Protein AF-A0A8M1KC45-F1 (afdb_monomer_lite)

InterPro domains:
  IPR004140 Exocyst complex component Exo70 [PTHR12542] (16-351)
  IPR046364 Exocyst complex subunit Exo70, C-terminal [PF03081] (225-351)

pLDDT: mean 75.31, std 23.83, range [27.59, 98.25]

Foldseek 3Di:
DVVVVVLLCLLVVLVVVLVVACPPPVVVLVVSLVSLVVSLVVCVVPPVPDPSNVSSVVSNVSSLVRLLVVLLVLLLVQADQDALVLLVVQLVVVPDPDDDPNSADDGGDPVSLVSLQVSLVVCVVPNPDNCSLVSNLVSNANQVNLVNNLVVLVVVVVVVPDDPDPPPPDDDDDDDDDDDDDDDDDDDDDDDDDDDDDDDDDDDPDPDDPPPPVVVLVSLVVSLVSSVSSLVSSLVSVLVSLPSNPDPVCSVVSSCSNSVVSLVVSLVSVLVNLVVLLVVLVVLVVCLVVLCVVCVPDDPVSNCPSVVVSVVSLVVLVVVVVVVVCCLVPVPCPPPQCDPVNDDTVCVVVCVVVVVVVVSVCSSVVSND

Radius of gyration: 34.87 Å; chains: 1; bounding box: 72×100×94 Å

Organism: Clu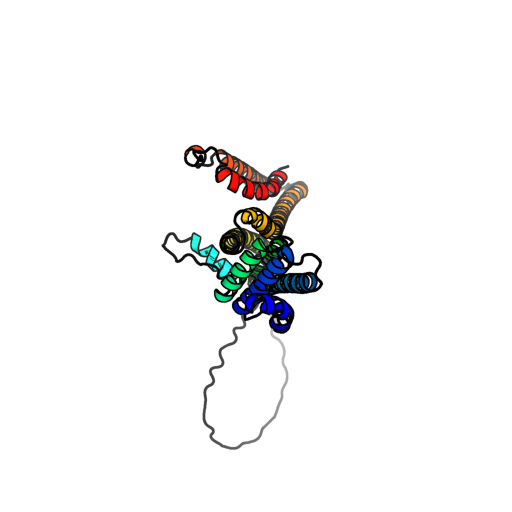pea harengus (NCBI:txid7950)

Secondary structure (DSSP, 8-state):
-HHHHHHHHHHHHTHHHHHH-STT-HHHHHHHHHHHHHHHHHHHHH-TT-HHHHHHHHHHHHHHHHHHHHHHHHHHHH--PPPHHHHHHHHHGGG--S---------S-HHHHHHHHHHHHHHHHH-SSSHHHHHHHHHS-THHHHHHHHHHHHHHHHGGG-------------------------------------------------TTTHHHHHHHHHHHHHHHHHHHHHHHHHHHHHHHHS-HHHHHHHHHHHHHHHHHHHHHHHHHHHHHHHHHHHHHHHHHHHHHHHTTTS-HHHHTHHHHHHHHHHHHHHHHHHHHHHHHHT-GGGTT---TT-PPPHHHHHHHHHHHHHHHHHHHHHHH-

Sequence (369 aa):
MDHVISYYHVAKDTDKIIREGPTGRLDEYLACIAKIQKAVEYFQDNNPDSPELNLVKARFEKGKESLETEFRGLLTRYSKPVPPILILDAIGVDDELEVQEEVTLEHLPEAVLQDIIIISGWLVEYGRTQDFMNVYFQIRQLDRSIKGLKEHFCKSSASSGILYSPAVQTKRKDTPTKKAPKRPVYIPGHDYDLRAKHLNDALNEKHGASTGKDDVLDIEIDSYIHCISAFIKLAQSEYVLLAEIIPEHHQKKTFDSLIQEALDNLMLEGDNIVSAARRAIVHLKQTKPDFDTTLQGTAASTKNKLPTLITSMETIGAKALEEFADSIKNDPDKEYNMPKDGTVHELTSNVSVLEQFNSHCLVLVNVIT

Structure (mmCIF, N/CA/C/O backbone):
data_AF-A0A8M1KC45-F1
#
_entry.id   AF-A0A8M1KC45-F1
#
loop_
_atom_site.group_PDB
_atom_site.id
_atom_site.type_symbol
_atom_site.label_atom_id
_atom_site.label_alt_id
_atom_site.label_comp_id
_atom_site.label_asym_id
_atom_site.label_entity_id
_atom_site.label_seq_id
_atom_site.pdbx_PDB_ins_code
_atom_site.Cartn_x
_atom_site.Cartn_y
_atom_site.Cartn_z
_atom_site.occupancy
_atom_site.B_iso_or_equiv
_atom_site.auth_seq_id
_atom_site.auth_comp_id
_atom_site.auth_asym_id
_atom_site.auth_atom_id
_atom_site.pdbx_PDB_model_num
ATOM 1 N N . MET A 1 1 ? -30.570 3.764 41.466 1.00 54.53 1 MET A N 1
ATOM 2 C CA . MET A 1 1 ? -29.511 3.065 42.226 1.00 54.53 1 MET A CA 1
ATOM 3 C C . MET A 1 1 ? -28.941 1.889 41.442 1.00 54.53 1 MET A C 1
ATOM 5 O O . MET A 1 1 ? -27.726 1.808 41.349 1.00 54.53 1 MET A O 1
ATOM 9 N N . ASP A 1 2 ? -29.765 1.051 40.807 1.00 64.69 2 ASP A N 1
ATOM 10 C CA . ASP A 1 2 ? -29.292 -0.150 40.084 1.00 64.69 2 ASP A CA 1
ATOM 11 C C . ASP A 1 2 ? -28.281 0.131 38.957 1.00 64.69 2 ASP A C 1
ATOM 13 O O . ASP A 1 2 ? -27.306 -0.600 38.802 1.00 64.69 2 ASP A O 1
ATOM 17 N N . HIS A 1 3 ? -28.440 1.249 38.241 1.00 75.31 3 HIS A N 1
ATOM 18 C CA . HIS A 1 3 ? -27.504 1.678 37.191 1.00 75.31 3 HIS A CA 1
ATOM 19 C C . HIS A 1 3 ? -26.110 2.066 37.727 1.00 75.31 3 HIS A C 1
ATOM 21 O O . HIS A 1 3 ? -25.117 2.016 37.007 1.00 75.31 3 HIS A O 1
ATOM 27 N N . VAL A 1 4 ? -26.010 2.468 38.996 1.00 80.19 4 VAL A N 1
ATOM 28 C CA . VAL A 1 4 ? -24.723 2.819 39.616 1.00 80.19 4 VAL A CA 1
ATOM 29 C C . VAL A 1 4 ? -23.977 1.552 40.026 1.00 80.19 4 VAL A C 1
ATOM 31 O O . VAL A 1 4 ? -22.786 1.421 39.759 1.00 80.19 4 VAL A O 1
ATOM 34 N N . ILE A 1 5 ? -24.695 0.578 40.594 1.00 83.75 5 ILE A N 1
ATOM 35 C CA . ILE A 1 5 ? -24.129 -0.714 41.005 1.00 83.75 5 ILE A CA 1
ATOM 36 C C . ILE A 1 5 ? -23.586 -1.477 39.789 1.00 83.75 5 ILE A C 1
ATOM 38 O O . ILE A 1 5 ? -22.535 -2.110 39.884 1.00 83.75 5 ILE A O 1
ATOM 42 N N . SER A 1 6 ? -24.231 -1.364 38.620 1.00 89.25 6 SER A N 1
ATOM 43 C CA . SER A 1 6 ? -23.754 -2.045 37.412 1.00 89.25 6 SER A CA 1
ATOM 44 C C . SER A 1 6 ? -22.340 -1.640 36.987 1.00 89.25 6 SER A C 1
ATOM 46 O O . SER A 1 6 ? -21.620 -2.494 36.474 1.00 89.25 6 SER A O 1
ATOM 48 N N . TYR A 1 7 ? -21.897 -0.398 37.240 1.00 90.31 7 TYR A N 1
ATOM 49 C CA . TYR A 1 7 ? -20.547 0.051 36.867 1.00 90.31 7 TYR A CA 1
ATOM 50 C C . TYR A 1 7 ? -19.436 -0.692 37.620 1.00 90.31 7 TYR A C 1
ATOM 52 O O . TYR A 1 7 ? -18.395 -0.991 37.039 1.00 90.31 7 TYR A O 1
ATOM 60 N N . TYR A 1 8 ? -19.686 -1.095 38.869 1.00 90.50 8 TYR A N 1
ATOM 61 C CA . TYR A 1 8 ? -18.738 -1.870 39.679 1.00 90.50 8 TYR A CA 1
ATOM 62 C C . TYR A 1 8 ? -18.559 -3.313 39.182 1.00 90.50 8 TYR A C 1
ATOM 64 O O . TYR A 1 8 ? -17.557 -3.959 39.487 1.00 90.50 8 TYR A O 1
ATOM 72 N N . HIS A 1 9 ? -19.505 -3.831 38.393 1.00 93.25 9 HIS A N 1
ATOM 73 C CA . HIS A 1 9 ? -19.425 -5.172 37.810 1.00 93.25 9 HIS A CA 1
ATOM 74 C C . HIS A 1 9 ? -18.861 -5.188 36.386 1.00 93.25 9 HIS A C 1
ATOM 76 O O . HIS A 1 9 ? -18.445 -6.249 35.921 1.00 93.25 9 HIS A O 1
ATOM 82 N N . VAL A 1 10 ? -18.747 -4.028 35.721 1.00 94.69 10 VAL A N 1
ATOM 83 C CA . VAL A 1 10 ? -18.300 -3.920 34.320 1.00 94.69 10 VAL A CA 1
ATOM 84 C C . VAL A 1 10 ? -16.986 -4.655 34.083 1.00 94.69 10 VAL A C 1
ATOM 86 O O . VAL A 1 10 ? -16.922 -5.470 33.174 1.00 94.69 10 VAL A O 1
ATOM 89 N N . ALA A 1 11 ? -15.967 -4.442 34.919 1.00 90.88 11 ALA A N 1
ATOM 90 C CA . ALA A 1 11 ? -14.659 -5.072 34.730 1.00 90.88 11 ALA A CA 1
ATOM 91 C C . ALA A 1 11 ? -14.695 -6.611 34.793 1.00 90.88 11 ALA A C 1
ATOM 93 O O . ALA A 1 11 ? -13.880 -7.272 34.151 1.00 90.88 11 ALA A O 1
ATOM 94 N N . LYS A 1 12 ? -15.621 -7.183 35.574 1.00 92.81 12 LYS A N 1
ATOM 95 C CA . LYS A 1 12 ? -15.809 -8.635 35.682 1.00 92.81 12 LYS A CA 1
ATOM 96 C C . LYS A 1 12 ? -16.620 -9.167 34.503 1.00 92.81 12 LYS A C 1
ATOM 98 O O . LYS A 1 12 ? -16.246 -10.182 33.925 1.00 92.81 12 LYS A O 1
ATOM 103 N N . ASP A 1 13 ? -17.696 -8.473 34.143 1.00 93.38 13 ASP A N 1
ATOM 104 C CA . ASP A 1 13 ? -18.602 -8.875 33.065 1.00 93.38 13 ASP A CA 1
ATOM 105 C C . ASP A 1 13 ? -17.913 -8.863 31.695 1.00 93.38 13 ASP A C 1
ATOM 107 O O . ASP A 1 13 ? -18.208 -9.694 30.841 1.00 93.38 13 ASP A O 1
ATOM 111 N N . THR A 1 14 ? -16.983 -7.930 31.484 1.00 95.38 14 THR A N 1
ATOM 112 C CA . THR A 1 14 ? -16.283 -7.754 30.205 1.00 95.38 14 THR A CA 1
ATOM 113 C C . THR A 1 14 ? -14.979 -8.544 30.104 1.00 95.38 14 THR A C 1
ATOM 115 O O . THR A 1 14 ? -14.409 -8.637 29.017 1.00 95.38 14 THR A O 1
ATOM 118 N N . ASP A 1 15 ? -14.507 -9.164 31.197 1.00 92.38 15 ASP A N 1
ATOM 119 C CA . ASP A 1 15 ? -13.208 -9.854 31.252 1.00 92.38 15 ASP A CA 1
ATOM 120 C C . ASP A 1 15 ? -13.053 -10.908 30.158 1.00 92.38 15 ASP A C 1
ATOM 122 O O . ASP A 1 15 ? -12.024 -10.953 29.479 1.00 92.38 15 ASP A O 1
ATOM 126 N N . LYS A 1 16 ? -14.098 -11.723 29.975 1.00 95.38 16 LYS A N 1
ATOM 127 C CA . LYS A 1 16 ? -14.099 -12.796 28.986 1.00 95.38 16 LYS A CA 1
ATOM 128 C C . LYS A 1 16 ? -13.924 -12.229 27.580 1.00 95.38 16 LYS A C 1
ATOM 130 O O . LYS A 1 16 ? -12.978 -12.616 26.911 1.00 95.38 16 LYS A O 1
ATOM 135 N N . ILE A 1 17 ? -14.782 -11.295 27.168 1.00 96.75 17 ILE A N 1
ATOM 136 C CA . ILE A 1 17 ? -14.770 -10.728 25.812 1.00 96.75 17 ILE A CA 1
ATOM 137 C C . ILE A 1 17 ? -13.426 -10.043 25.535 1.00 96.75 17 ILE A C 1
ATOM 139 O O . ILE A 1 17 ? -12.780 -10.357 24.540 1.00 96.75 17 ILE A O 1
ATOM 143 N N . ILE A 1 18 ? -12.934 -9.207 26.460 1.00 96.81 18 ILE A N 1
ATOM 144 C CA . ILE A 1 18 ? -11.654 -8.496 26.299 1.00 96.81 18 ILE A CA 1
ATOM 145 C C . ILE A 1 18 ? -10.467 -9.454 26.164 1.00 96.81 18 ILE A C 1
ATOM 147 O O . ILE A 1 18 ? -9.565 -9.200 25.371 1.00 96.81 18 ILE A O 1
ATOM 151 N N . ARG A 1 19 ? -10.438 -10.558 26.922 1.00 95.50 19 ARG A N 1
ATOM 152 C CA . ARG A 1 19 ? -9.351 -11.549 26.837 1.00 95.50 19 ARG A CA 1
ATOM 153 C C . ARG A 1 19 ? -9.346 -12.304 25.511 1.00 95.50 19 ARG A C 1
ATOM 155 O O . ARG A 1 19 ? -8.301 -12.763 25.068 1.00 95.50 19 ARG A O 1
ATOM 162 N N . GLU A 1 20 ? -10.525 -12.505 24.961 1.00 96.12 20 GLU A N 1
ATOM 163 C CA . GLU A 1 20 ? -10.802 -13.472 23.910 1.00 96.12 20 GLU A CA 1
ATOM 164 C C . GLU A 1 20 ? -10.793 -12.779 22.524 1.00 96.12 20 GLU A C 1
ATOM 166 O O . GLU A 1 20 ? -10.734 -13.459 21.505 1.00 96.12 20 GLU A O 1
ATOM 171 N N . GLY A 1 21 ? -10.761 -11.438 22.492 1.00 96.81 21 GLY A N 1
ATOM 172 C CA . GLY A 1 21 ? -10.430 -10.616 21.321 1.00 96.81 21 GLY A CA 1
ATOM 173 C C . GLY A 1 21 ? -11.595 -10.365 20.350 1.00 96.81 21 GLY A C 1
ATOM 174 O O . GLY A 1 21 ? -12.619 -11.050 20.431 1.00 96.81 21 GLY A O 1
ATOM 175 N N . PRO A 1 22 ? -11.455 -9.387 19.435 1.00 97.44 22 PRO A N 1
ATOM 176 C CA . PRO A 1 22 ? -12.510 -8.983 18.496 1.00 97.44 22 PRO A CA 1
ATOM 177 C C . PRO A 1 22 ? -12.717 -9.938 17.310 1.00 97.44 22 PRO A C 1
ATOM 179 O O . PRO A 1 22 ? -13.753 -9.856 16.654 1.00 97.44 22 PRO A O 1
ATOM 182 N N . THR A 1 23 ? -11.773 -10.843 17.026 1.00 96.12 23 THR A N 1
ATOM 183 C CA . THR A 1 23 ? -11.785 -11.687 15.820 1.00 96.12 23 THR A CA 1
ATOM 184 C C . THR A 1 23 ? -13.114 -12.431 15.634 1.00 96.12 23 THR A C 1
ATOM 186 O O . THR A 1 23 ? -13.497 -13.260 16.463 1.00 96.12 23 THR A O 1
ATOM 189 N N . GLY A 1 24 ? -13.809 -12.160 14.524 1.00 94.31 24 GLY A N 1
ATOM 190 C CA . GLY A 1 24 ? -15.085 -12.797 14.168 1.00 94.31 24 GLY A CA 1
ATOM 191 C C . GLY A 1 24 ? -16.305 -12.350 14.985 1.00 94.31 24 GLY A C 1
ATOM 192 O O . GLY A 1 24 ? -17.357 -12.976 14.878 1.00 94.31 24 GLY A O 1
ATOM 193 N N . ARG A 1 25 ? -16.177 -11.305 15.812 1.00 96.38 25 ARG A N 1
ATOM 194 C CA . ARG A 1 25 ? -17.253 -10.759 16.663 1.00 96.38 25 ARG A CA 1
ATOM 195 C C . ARG A 1 25 ? -17.040 -9.274 16.982 1.00 96.38 25 ARG A C 1
ATOM 197 O O . ARG A 1 25 ? -17.186 -8.847 18.131 1.00 96.38 25 ARG A O 1
ATOM 204 N N . LEU A 1 26 ? -16.654 -8.499 15.970 1.00 97.69 26 LEU A N 1
ATOM 205 C CA . LEU A 1 26 ? -16.278 -7.097 16.131 1.00 97.69 26 LEU A CA 1
ATOM 206 C C . LEU A 1 26 ? -17.383 -6.275 16.817 1.00 97.69 26 LEU A C 1
ATOM 208 O O . LEU A 1 26 ? -17.099 -5.589 17.795 1.00 97.69 26 LEU A O 1
ATOM 212 N N . ASP A 1 27 ? -18.641 -6.428 16.402 1.00 97.25 27 ASP A N 1
ATOM 213 C CA . ASP A 1 27 ? -19.782 -5.707 16.990 1.00 97.25 27 ASP A CA 1
ATOM 214 C C . ASP A 1 27 ? -19.954 -5.965 18.494 1.00 97.25 27 ASP A C 1
ATOM 216 O O . ASP A 1 27 ? -20.113 -5.035 19.289 1.00 97.25 27 ASP A O 1
ATOM 220 N N . GLU A 1 28 ? -19.888 -7.236 18.911 1.00 97.56 28 GLU A N 1
ATOM 221 C CA . GLU A 1 28 ? -19.975 -7.625 20.325 1.00 97.56 28 GLU A CA 1
ATOM 222 C C . GLU A 1 28 ? -18.805 -7.024 21.117 1.00 97.56 28 GLU A C 1
ATOM 224 O O . GLU A 1 28 ? -18.977 -6.529 22.237 1.00 97.56 28 GLU A O 1
ATOM 229 N N . TYR A 1 29 ? -17.612 -7.033 20.520 1.00 98.25 29 TYR A N 1
ATOM 230 C CA . TYR A 1 29 ? -16.403 -6.500 21.130 1.00 98.25 29 TYR A CA 1
ATOM 231 C C . TYR A 1 29 ? -16.461 -4.977 21.306 1.00 98.25 29 TYR A C 1
ATOM 233 O O . TYR A 1 29 ? -16.145 -4.470 22.384 1.00 98.25 29 TYR A O 1
ATOM 241 N N . LEU A 1 30 ? -16.928 -4.243 20.293 1.00 97.62 30 LEU A N 1
ATOM 242 C CA . LEU A 1 30 ? -17.096 -2.790 20.350 1.00 97.62 30 LEU A CA 1
ATOM 243 C C . LEU A 1 30 ? -18.176 -2.388 21.356 1.00 97.62 30 LEU A C 1
ATOM 245 O O . LEU A 1 30 ? -17.954 -1.484 22.162 1.00 97.62 30 LEU A O 1
ATOM 249 N N . ALA A 1 31 ? -19.305 -3.102 21.398 1.00 97.12 31 ALA A N 1
ATOM 250 C CA . ALA A 1 31 ? -20.334 -2.886 22.416 1.00 97.12 31 ALA A CA 1
ATOM 251 C C . ALA A 1 31 ? -19.789 -3.125 23.838 1.00 97.12 31 ALA A C 1
ATOM 253 O O . ALA A 1 31 ? -20.090 -2.375 24.774 1.00 97.12 31 ALA A O 1
ATOM 254 N N . CYS A 1 32 ? -18.946 -4.148 24.000 1.00 97.12 32 CYS A N 1
ATOM 255 C CA . CYS A 1 32 ? -18.253 -4.441 25.247 1.00 97.12 32 CYS A CA 1
ATOM 256 C C . CYS A 1 32 ? -17.296 -3.305 25.651 1.00 97.12 32 CYS A C 1
ATOM 258 O O . CYS A 1 32 ? -17.341 -2.851 26.796 1.00 97.12 32 CYS A O 1
ATOM 260 N N . ILE A 1 33 ? -16.474 -2.800 24.727 1.00 96.62 33 ILE A N 1
ATOM 261 C CA . ILE A 1 33 ? -15.570 -1.670 24.983 1.00 96.62 33 ILE A CA 1
ATOM 262 C C . ILE A 1 33 ? -16.343 -0.387 25.303 1.00 96.62 33 ILE A C 1
ATOM 264 O O . ILE A 1 33 ? -15.995 0.292 26.267 1.00 96.62 33 ILE A O 1
ATOM 268 N N . ALA A 1 34 ? -17.435 -0.093 24.596 1.00 96.19 34 ALA A N 1
ATOM 269 C CA . ALA A 1 34 ? -18.286 1.062 24.886 1.00 96.19 34 ALA A CA 1
ATOM 270 C C . ALA A 1 34 ? -18.891 0.994 26.304 1.00 96.19 34 ALA A C 1
ATOM 272 O O . ALA A 1 34 ? -19.001 2.009 26.994 1.00 96.19 34 ALA A O 1
ATOM 273 N N . LYS A 1 35 ? -19.240 -0.208 26.793 1.00 96.44 35 LYS A N 1
ATOM 274 C CA . LYS A 1 35 ? -19.674 -0.408 28.190 1.00 96.44 35 LYS A CA 1
ATOM 275 C C . LYS A 1 35 ? -18.547 -0.093 29.184 1.00 96.44 35 LYS A C 1
ATOM 277 O O . LYS A 1 35 ? -18.817 0.488 30.234 1.00 96.44 35 LYS A O 1
ATOM 282 N N . ILE A 1 36 ? -17.302 -0.454 28.861 1.00 96.69 36 ILE A N 1
ATOM 283 C CA . ILE A 1 36 ? -16.122 -0.114 29.674 1.00 96.69 36 ILE A CA 1
ATOM 284 C C . ILE A 1 36 ? -15.882 1.397 29.664 1.00 96.69 36 ILE A C 1
ATOM 286 O O . ILE A 1 36 ? -15.677 1.969 30.730 1.00 96.69 36 ILE A O 1
ATOM 290 N N . GLN A 1 37 ? -15.970 2.048 28.503 1.00 96.00 37 GLN A N 1
ATOM 291 C CA . GLN A 1 37 ? -15.793 3.494 28.362 1.00 96.00 37 GLN A CA 1
ATOM 292 C C . GLN A 1 37 ? -16.780 4.282 29.229 1.00 96.00 37 GLN A C 1
ATOM 294 O O . GLN A 1 37 ? -16.363 5.121 30.020 1.00 96.00 37 GLN A O 1
ATOM 299 N N . LYS A 1 38 ? -18.072 3.930 29.191 1.00 95.62 38 LYS A N 1
ATOM 300 C CA . LYS A 1 38 ? -19.085 4.548 30.066 1.00 95.62 38 LYS A CA 1
ATOM 301 C C . LYS A 1 38 ? -18.762 4.386 31.553 1.00 95.62 38 LYS A C 1
ATOM 303 O O . LYS A 1 38 ? -19.061 5.265 32.355 1.00 95.62 38 LYS A O 1
ATOM 308 N N . ALA A 1 39 ? -18.159 3.259 31.942 1.00 96.06 39 ALA A N 1
ATOM 309 C CA . ALA A 1 39 ? -17.709 3.052 33.317 1.00 96.06 39 ALA A CA 1
ATOM 310 C C . ALA A 1 39 ? -16.493 3.924 33.662 1.00 96.06 39 ALA A C 1
ATOM 312 O O . ALA A 1 39 ? -16.423 4.445 34.772 1.00 96.06 39 ALA A O 1
ATOM 313 N N . VAL A 1 40 ? -15.557 4.100 32.722 1.00 95.94 40 VAL A N 1
ATOM 314 C CA . VAL A 1 40 ? -14.412 5.012 32.868 1.00 95.94 40 VAL A CA 1
ATOM 315 C C . VAL A 1 40 ? -14.903 6.442 33.093 1.00 95.94 40 VAL A C 1
ATOM 317 O O . VAL A 1 40 ? -14.507 7.044 34.087 1.00 95.94 40 VAL A O 1
ATOM 320 N N . GLU A 1 41 ? -15.810 6.938 32.249 1.00 95.50 41 GLU A N 1
ATOM 321 C CA . GLU A 1 41 ? -16.422 8.272 32.369 1.00 95.50 41 GLU A CA 1
ATOM 322 C C . GLU A 1 41 ? -17.128 8.436 33.724 1.00 95.50 41 GLU A C 1
ATOM 324 O O . GLU A 1 41 ? -16.842 9.363 34.481 1.00 95.50 41 GLU A O 1
ATOM 329 N N . TYR A 1 42 ? -17.969 7.464 34.103 1.00 95.56 42 TYR A N 1
ATOM 330 C CA . TYR A 1 42 ? -18.658 7.478 35.393 1.00 95.56 42 TYR A CA 1
ATOM 331 C C . TYR A 1 42 ? -17.688 7.587 36.579 1.00 95.56 42 TYR A C 1
ATOM 333 O O . TYR A 1 42 ? -17.876 8.427 37.463 1.00 95.56 42 TYR A O 1
ATOM 341 N N . PHE A 1 43 ? -16.656 6.740 36.629 1.00 96.19 43 PHE A N 1
ATOM 342 C CA . PHE A 1 43 ? -15.711 6.757 37.743 1.00 96.19 43 PHE A CA 1
ATOM 343 C C . PHE A 1 43 ? -14.792 7.984 37.716 1.00 96.19 43 PHE A C 1
ATOM 345 O O . PHE A 1 43 ? -14.428 8.455 38.788 1.00 96.19 43 PHE A O 1
ATOM 352 N N . GLN A 1 44 ? -14.457 8.542 36.548 1.00 96.00 44 GLN A N 1
ATOM 353 C CA . GLN A 1 44 ? -13.710 9.803 36.455 1.00 96.00 44 GLN A CA 1
ATOM 354 C C . GLN A 1 44 ? -14.474 10.965 37.090 1.00 96.00 44 GLN A C 1
ATOM 356 O O . GLN A 1 44 ? -13.887 11.710 37.872 1.00 96.00 44 GLN A O 1
ATOM 361 N N . ASP A 1 45 ? -15.769 11.076 36.802 1.00 95.62 45 ASP A N 1
ATOM 362 C CA . ASP A 1 45 ? -16.588 12.198 37.269 1.00 95.62 45 ASP A CA 1
ATOM 363 C C . ASP A 1 45 ? -16.984 12.069 38.744 1.00 95.62 45 ASP A C 1
ATOM 365 O O . ASP A 1 45 ? -17.144 13.070 39.442 1.00 95.62 45 ASP A O 1
ATOM 369 N N . ASN A 1 46 ? -17.160 10.836 39.231 1.00 93.88 46 ASN A N 1
ATOM 370 C CA . ASN A 1 46 ? -17.718 10.588 40.562 1.00 93.88 46 ASN A CA 1
ATOM 371 C C . ASN A 1 46 ? -16.671 10.152 41.596 1.00 93.88 46 ASN A C 1
ATOM 373 O O . ASN A 1 46 ? -16.817 10.481 42.769 1.00 93.88 46 ASN A O 1
ATOM 377 N N . ASN A 1 47 ? -15.643 9.393 41.196 1.00 92.75 47 ASN A N 1
ATOM 378 C CA . ASN A 1 47 ? -14.661 8.779 42.103 1.00 92.75 47 ASN A CA 1
ATOM 379 C C . ASN A 1 47 ? -13.250 8.696 41.459 1.00 92.75 47 ASN A C 1
ATOM 381 O O . ASN A 1 47 ? -12.762 7.588 41.193 1.00 92.75 47 ASN A O 1
ATOM 385 N N . PRO A 1 48 ? -12.575 9.835 41.207 1.00 92.12 48 PRO A N 1
ATOM 386 C CA . PRO A 1 48 ? -11.367 9.901 40.373 1.00 92.12 48 PRO A CA 1
ATOM 387 C C . PRO A 1 48 ? -10.152 9.138 40.927 1.00 92.12 48 PRO A C 1
ATOM 389 O O . PRO A 1 48 ? -9.309 8.700 40.149 1.00 92.12 48 PRO A O 1
ATOM 392 N N . ASP A 1 49 ? -10.080 8.923 42.242 1.00 93.75 49 ASP A N 1
ATOM 393 C CA . ASP A 1 49 ? -8.961 8.225 42.900 1.00 93.75 49 ASP A CA 1
ATOM 394 C C . ASP A 1 49 ? -9.269 6.748 43.219 1.00 93.75 49 ASP A C 1
ATOM 396 O O . ASP A 1 49 ? -8.544 6.087 43.966 1.00 93.75 49 ASP A O 1
ATOM 400 N N . SER A 1 50 ? -10.367 6.212 42.679 1.00 93.44 50 SER A N 1
ATOM 401 C CA . SER A 1 50 ? -10.821 4.853 42.985 1.00 93.44 50 SER A CA 1
ATOM 402 C C . SER A 1 50 ? -9.979 3.759 42.301 1.00 93.44 50 SER A C 1
ATOM 404 O O . SER A 1 50 ? -9.553 3.911 41.149 1.00 93.44 50 SER A O 1
ATOM 406 N N . PRO A 1 51 ? -9.753 2.603 42.960 1.00 94.44 51 PRO A N 1
ATOM 407 C CA . PRO A 1 51 ? -9.115 1.454 42.319 1.00 94.44 51 PRO A CA 1
ATOM 408 C C . PRO A 1 51 ? -9.960 0.888 41.167 1.00 94.44 51 PRO A C 1
ATOM 410 O O . PRO A 1 51 ? -9.404 0.356 40.204 1.00 94.44 51 PRO A O 1
ATOM 413 N N . GLU A 1 52 ? -11.285 1.039 41.226 1.00 94.19 52 GLU A N 1
ATOM 414 C CA . GLU A 1 52 ? -12.205 0.650 40.160 1.00 94.19 52 GLU A CA 1
ATOM 415 C C . GLU A 1 52 ? -11.922 1.416 38.868 1.00 94.19 52 GLU A C 1
ATOM 417 O O . GLU A 1 52 ? -11.867 0.790 37.807 1.00 94.19 52 GLU A O 1
ATOM 422 N N . LEU A 1 53 ? -11.661 2.729 38.951 1.00 95.94 53 LEU A N 1
ATOM 423 C CA . LEU A 1 53 ? -11.300 3.533 37.785 1.00 95.94 53 LEU A CA 1
ATOM 424 C C . LEU A 1 53 ? -10.037 3.000 37.104 1.00 95.94 53 LEU A C 1
ATOM 426 O O . LEU A 1 53 ? -10.001 2.838 35.883 1.00 95.94 53 LEU A O 1
ATOM 430 N N . ASN A 1 54 ? -9.001 2.712 37.894 1.00 95.75 54 ASN A N 1
ATOM 431 C CA . ASN A 1 54 ? -7.740 2.180 37.380 1.00 95.75 54 ASN A CA 1
ATOM 432 C C . ASN A 1 54 ? -7.950 0.831 36.683 1.00 95.75 54 ASN A C 1
ATOM 434 O O . ASN A 1 54 ? -7.384 0.586 35.616 1.00 95.75 54 ASN A O 1
ATOM 438 N N . LEU A 1 55 ? -8.812 -0.019 37.248 1.00 95.44 55 LEU A N 1
ATOM 439 C CA . LEU A 1 55 ? -9.157 -1.305 36.659 1.00 95.44 55 LEU A CA 1
ATOM 440 C C . LEU A 1 55 ? -9.871 -1.141 35.310 1.00 95.44 55 LEU A C 1
ATOM 442 O O . LEU A 1 55 ? -9.438 -1.750 34.332 1.00 95.44 55 LEU A O 1
ATOM 446 N N . VAL A 1 56 ? -10.932 -0.329 35.223 1.00 96.31 56 VAL A N 1
ATOM 447 C CA . VAL A 1 56 ? -11.672 -0.155 33.958 1.00 96.31 56 VAL A CA 1
ATOM 448 C C . VAL A 1 56 ? -10.847 0.569 32.891 1.00 96.31 56 VAL A C 1
ATOM 450 O O . VAL A 1 56 ? -10.917 0.177 31.728 1.00 96.31 56 VAL A O 1
ATOM 453 N N . LYS A 1 57 ? -9.978 1.521 33.264 1.00 95.50 57 LYS A N 1
ATOM 454 C CA . LYS A 1 57 ? -9.008 2.137 32.339 1.00 95.50 57 LYS A CA 1
ATOM 455 C C . LYS A 1 57 ? -8.037 1.106 31.769 1.00 95.50 57 LYS A C 1
ATOM 457 O O . LYS A 1 57 ? -7.853 1.047 30.558 1.00 95.50 57 LYS A O 1
ATOM 462 N N . ALA A 1 58 ? -7.463 0.247 32.614 1.00 95.31 58 ALA A N 1
ATOM 463 C CA . ALA A 1 58 ? -6.572 -0.817 32.151 1.00 95.31 58 ALA A CA 1
ATOM 464 C C . ALA A 1 58 ? -7.289 -1.803 31.208 1.00 95.31 58 ALA A C 1
ATOM 466 O O . ALA A 1 58 ? -6.698 -2.279 30.240 1.00 95.31 58 ALA A O 1
ATOM 467 N N . ARG A 1 59 ? -8.576 -2.095 31.454 1.00 95.19 59 ARG A N 1
ATOM 468 C CA . ARG A 1 59 ? -9.387 -2.917 30.540 1.00 95.19 59 ARG A CA 1
ATOM 469 C C . ARG A 1 59 ? -9.654 -2.233 29.209 1.00 95.19 59 ARG A C 1
ATOM 471 O O . ARG A 1 59 ? -9.592 -2.906 28.186 1.00 95.19 59 ARG A O 1
ATOM 478 N N . PHE A 1 60 ? -9.936 -0.935 29.230 1.00 95.81 60 PHE A N 1
ATOM 479 C CA . PHE A 1 60 ? -10.155 -0.150 28.023 1.00 95.81 60 PHE A CA 1
ATOM 480 C C . PHE A 1 60 ? -8.904 -0.132 27.136 1.00 95.81 60 PHE A C 1
ATOM 482 O O . PHE A 1 60 ? -8.991 -0.440 25.951 1.00 95.81 60 PHE A O 1
ATOM 489 N N . GLU A 1 61 ? -7.727 0.106 27.723 1.00 95.06 61 GLU A N 1
ATOM 490 C CA . GLU A 1 61 ? -6.452 0.088 26.990 1.00 95.06 61 GLU A CA 1
ATOM 491 C C . GLU A 1 61 ? -6.140 -1.289 26.395 1.00 95.06 61 GLU A C 1
ATOM 493 O O . GLU A 1 61 ? -5.803 -1.388 25.220 1.00 95.06 61 GLU A O 1
ATOM 498 N N . LYS A 1 62 ? -6.361 -2.374 27.147 1.00 95.12 62 LYS A N 1
ATOM 499 C CA . LYS A 1 62 ? -6.233 -3.733 26.598 1.00 95.12 62 LYS A CA 1
ATOM 500 C C . LYS A 1 62 ? -7.211 -3.996 25.444 1.00 95.12 62 LYS A C 1
ATOM 502 O O . LYS A 1 62 ? -6.885 -4.715 24.498 1.00 95.12 62 LYS A O 1
ATOM 507 N N . GLY A 1 63 ? -8.419 -3.440 25.538 1.00 95.31 63 GLY A N 1
ATOM 508 C CA . GLY A 1 63 ? -9.425 -3.509 24.483 1.00 95.31 63 GLY A CA 1
ATOM 509 C C . GLY A 1 63 ? -8.930 -2.878 23.184 1.00 95.31 63 GLY A C 1
ATOM 510 O O . GLY A 1 63 ? -8.978 -3.484 22.116 1.00 95.31 63 GLY A O 1
ATOM 511 N N . LYS A 1 64 ? -8.361 -1.685 23.308 1.00 94.25 64 LYS A N 1
ATOM 512 C CA . LYS A 1 64 ? -7.750 -0.943 22.211 1.00 94.25 64 LYS A CA 1
ATOM 513 C C . LYS A 1 64 ? -6.544 -1.647 21.588 1.00 94.25 64 LYS A C 1
ATOM 515 O O . LYS A 1 64 ? -6.513 -1.794 20.372 1.00 94.25 64 LYS A O 1
ATOM 520 N N . GLU A 1 65 ? -5.606 -2.151 22.391 1.00 94.69 65 GLU A N 1
ATOM 521 C CA . GLU A 1 65 ? -4.461 -2.939 21.893 1.00 94.69 65 GLU A CA 1
ATOM 522 C C . GLU A 1 65 ? -4.923 -4.161 21.076 1.00 94.69 65 GLU A C 1
ATOM 524 O O . GLU A 1 65 ? -4.305 -4.544 20.078 1.00 94.69 65 GLU A O 1
ATOM 529 N N . SER A 1 66 ? -6.044 -4.770 21.474 1.00 96.38 66 SER A N 1
ATOM 530 C CA . SER A 1 66 ? -6.634 -5.896 20.745 1.00 96.38 66 SER A CA 1
ATOM 531 C C . SER A 1 66 ? -7.246 -5.468 19.407 1.00 96.38 66 SER A C 1
ATOM 533 O O . SER A 1 66 ? -7.140 -6.220 18.443 1.00 96.38 66 SER A O 1
ATOM 535 N N . LEU A 1 67 ? -7.841 -4.271 19.318 1.00 96.69 67 LEU A N 1
ATOM 536 C CA . LEU A 1 67 ? -8.331 -3.705 18.053 1.00 96.69 67 LEU A CA 1
ATOM 537 C C . LEU A 1 67 ? -7.181 -3.349 17.104 1.00 96.69 67 LEU A C 1
ATOM 539 O O . LEU A 1 67 ? -7.251 -3.675 15.924 1.00 96.69 67 LEU A O 1
ATOM 543 N N . GLU A 1 68 ? -6.090 -2.764 17.605 1.00 95.56 68 GLU A N 1
ATOM 544 C CA . GLU A 1 68 ? -4.880 -2.511 16.803 1.00 95.56 68 GLU A CA 1
ATOM 545 C C . GLU A 1 68 ? -4.274 -3.821 16.270 1.00 95.56 68 GLU A C 1
ATOM 547 O O . GLU A 1 68 ? -3.855 -3.914 15.110 1.00 95.56 68 GLU A O 1
ATOM 552 N N . THR A 1 69 ? -4.266 -4.862 17.108 1.00 96.00 69 THR A N 1
ATOM 553 C CA . THR A 1 69 ? -3.812 -6.205 16.726 1.00 96.00 69 THR A CA 1
ATOM 554 C C . THR A 1 69 ? -4.720 -6.824 15.664 1.00 96.00 69 THR A C 1
ATOM 556 O O . THR A 1 69 ? -4.216 -7.407 14.703 1.00 96.00 69 THR A O 1
ATOM 559 N N . GLU A 1 70 ? -6.039 -6.678 15.796 1.00 97.38 70 GLU A N 1
ATOM 560 C CA . GLU A 1 70 ? -7.008 -7.181 14.818 1.00 97.38 70 GLU A CA 1
ATOM 561 C C . GLU A 1 70 ? -6.906 -6.442 13.485 1.00 97.38 70 GLU A C 1
ATOM 563 O O . GLU A 1 70 ? -6.837 -7.096 12.451 1.00 97.38 70 GLU A O 1
ATOM 568 N N . PHE A 1 71 ? -6.790 -5.110 13.493 1.00 97.69 71 PHE A N 1
ATOM 569 C CA . PHE A 1 71 ? -6.567 -4.308 12.286 1.00 97.69 71 PHE A CA 1
ATOM 570 C C . PHE A 1 71 ? -5.356 -4.823 11.499 1.00 97.69 71 PHE A C 1
ATOM 572 O O . PHE A 1 71 ? -5.446 -5.138 10.309 1.00 97.69 71 PHE A O 1
ATOM 579 N N . ARG A 1 72 ? -4.220 -5.000 12.191 1.00 97.44 72 ARG A N 1
ATOM 580 C CA . ARG A 1 72 ? -3.012 -5.594 11.605 1.00 97.44 72 ARG A CA 1
ATOM 581 C C . ARG A 1 72 ? -3.274 -7.014 11.099 1.00 97.44 72 ARG A C 1
ATOM 583 O O . ARG A 1 72 ? -2.796 -7.372 10.022 1.00 97.44 72 ARG A O 1
ATOM 590 N N . GLY A 1 73 ? -3.979 -7.828 11.881 1.00 97.56 73 GLY A N 1
ATOM 591 C CA . GLY A 1 73 ? -4.288 -9.222 11.571 1.00 97.56 73 GLY A CA 1
ATOM 592 C C . GLY A 1 73 ? -5.133 -9.377 10.308 1.00 97.56 73 GLY A C 1
ATOM 593 O O . GLY A 1 73 ? -4.772 -10.167 9.434 1.00 97.56 73 GLY A O 1
ATOM 594 N N . LEU A 1 74 ? -6.204 -8.591 10.176 1.00 97.75 74 LEU A N 1
ATOM 595 C CA . LEU A 1 74 ? -7.079 -8.562 9.004 1.00 97.75 74 LEU A CA 1
ATOM 596 C C . LEU A 1 74 ? -6.299 -8.136 7.759 1.00 97.75 74 LEU A C 1
ATOM 598 O O . LEU A 1 74 ? -6.272 -8.875 6.773 1.00 97.75 74 LEU A O 1
ATOM 602 N N . LEU A 1 75 ? -5.566 -7.021 7.829 1.00 97.25 75 LEU A N 1
ATOM 603 C CA . LEU A 1 75 ? -4.746 -6.564 6.707 1.00 97.25 75 LEU A CA 1
ATOM 604 C C . LEU A 1 75 ? -3.698 -7.600 6.300 1.00 97.25 75 LEU A C 1
ATOM 606 O O . LEU A 1 75 ? -3.595 -7.923 5.122 1.00 97.25 75 LEU A O 1
ATOM 610 N N . THR A 1 76 ? -2.952 -8.161 7.254 1.00 96.38 76 THR A N 1
ATOM 611 C CA . THR A 1 76 ? -1.886 -9.139 6.965 1.00 96.38 76 THR A CA 1
ATOM 612 C C . THR A 1 76 ? -2.445 -10.420 6.347 1.00 96.38 76 THR A C 1
ATOM 614 O O . THR A 1 76 ? -1.805 -11.035 5.496 1.00 96.38 76 THR A O 1
ATOM 617 N N . ARG A 1 77 ? -3.633 -10.851 6.782 1.00 96.06 77 ARG A N 1
ATOM 618 C CA . ARG A 1 77 ? -4.248 -12.104 6.337 1.00 96.06 77 ARG A CA 1
ATOM 619 C C . ARG A 1 77 ? -4.866 -11.997 4.945 1.00 96.06 77 ARG A C 1
ATOM 621 O O . ARG A 1 77 ? -4.826 -12.979 4.200 1.00 96.06 77 ARG A O 1
ATOM 628 N N . TYR A 1 78 ? -5.462 -10.851 4.625 1.00 95.69 78 TYR A N 1
ATOM 629 C CA . TYR A 1 78 ? -6.249 -10.680 3.403 1.00 95.69 78 TYR A CA 1
ATOM 630 C C . TYR A 1 78 ? -5.548 -9.853 2.324 1.00 95.69 78 TYR A C 1
ATOM 632 O O . TYR A 1 78 ? -5.882 -10.020 1.155 1.00 95.69 78 TYR A O 1
ATOM 640 N N . SER A 1 79 ? -4.526 -9.063 2.662 1.00 94.19 79 SER A N 1
ATOM 641 C CA . SER A 1 79 ? -3.720 -8.360 1.659 1.00 94.19 79 SER A CA 1
ATOM 642 C C . SER A 1 79 ? -2.754 -9.326 0.989 1.00 94.19 79 SER A C 1
ATOM 644 O O . SER A 1 79 ? -1.783 -9.789 1.591 1.00 94.19 79 SER A O 1
ATOM 646 N N . LYS A 1 80 ? -3.025 -9.637 -0.276 1.00 91.81 80 LYS A N 1
ATOM 647 C CA . LYS A 1 80 ? -2.152 -10.447 -1.125 1.00 91.81 80 LYS A CA 1
ATOM 648 C C . LYS A 1 80 ? -1.623 -9.588 -2.271 1.00 91.81 80 LYS A C 1
ATOM 650 O O . LYS A 1 80 ? -2.362 -8.729 -2.745 1.00 91.81 80 LYS A O 1
ATOM 655 N N . PRO A 1 81 ? -0.384 -9.827 -2.737 1.00 93.50 81 PRO A N 1
ATOM 656 C CA . PRO A 1 81 ? 0.092 -9.213 -3.969 1.00 93.50 81 PRO A CA 1
ATOM 657 C C . PRO A 1 81 ? -0.869 -9.521 -5.118 1.00 93.50 81 PRO A C 1
ATOM 659 O O . PRO A 1 81 ? -1.354 -10.652 -5.232 1.00 93.50 81 PRO A O 1
ATOM 662 N N . VAL A 1 82 ? -1.124 -8.523 -5.958 1.00 94.88 82 VAL A N 1
ATOM 663 C CA . VAL A 1 82 ? -2.003 -8.671 -7.117 1.00 94.88 82 VAL A CA 1
ATOM 664 C C . VAL A 1 82 ? -1.309 -9.595 -8.129 1.00 94.88 82 VAL A C 1
ATOM 666 O O . VAL A 1 82 ? -0.141 -9.375 -8.457 1.00 94.88 82 VAL A O 1
ATOM 669 N N . PRO A 1 83 ? -1.974 -10.662 -8.605 1.00 94.38 83 PRO A N 1
ATOM 670 C CA . PRO A 1 83 ? -1.410 -11.564 -9.601 1.00 94.38 83 PRO A CA 1
ATOM 671 C C . PRO A 1 83 ? -1.039 -10.843 -10.910 1.00 94.38 83 PRO A C 1
ATOM 673 O O . PRO A 1 83 ? -1.836 -10.036 -11.385 1.00 94.38 83 PRO A O 1
ATOM 676 N N . PRO A 1 84 ? 0.088 -11.197 -11.561 1.00 93.81 84 PRO A N 1
ATOM 677 C CA . PRO A 1 84 ? 0.535 -10.570 -12.810 1.00 93.81 84 PRO A CA 1
ATOM 678 C C . PRO A 1 84 ? -0.526 -10.509 -13.911 1.00 93.81 84 PRO A C 1
ATOM 680 O O . PRO A 1 84 ? -0.645 -9.495 -14.580 1.00 93.81 84 PRO A O 1
ATOM 683 N N . ILE A 1 85 ? -1.322 -11.571 -14.068 1.00 92.38 85 ILE A N 1
ATOM 684 C CA . ILE A 1 85 ? -2.365 -11.650 -15.102 1.00 92.38 85 ILE A CA 1
ATOM 685 C C . ILE A 1 85 ? -3.444 -10.585 -14.869 1.00 92.38 85 ILE A C 1
ATOM 687 O O . ILE A 1 85 ? -3.772 -9.862 -15.796 1.00 92.38 85 ILE A O 1
ATOM 691 N N . LEU A 1 86 ? -3.911 -10.410 -13.627 1.00 92.69 86 LEU A N 1
ATOM 692 C CA . LEU A 1 86 ? -4.921 -9.392 -13.308 1.00 92.69 86 LEU A CA 1
ATOM 693 C C . LEU A 1 86 ? -4.389 -7.968 -13.500 1.00 92.69 86 LEU A C 1
ATOM 695 O O . LEU A 1 86 ? -5.143 -7.070 -13.857 1.00 92.69 86 LEU A O 1
ATOM 699 N N . ILE A 1 87 ? -3.088 -7.759 -13.273 1.00 92.31 87 ILE A N 1
ATOM 700 C CA . ILE A 1 87 ? -2.441 -6.473 -13.553 1.00 92.31 87 ILE A CA 1
ATOM 701 C C . ILE A 1 87 ? -2.420 -6.212 -15.062 1.00 92.31 87 ILE A C 1
ATOM 703 O O . ILE A 1 87 ? -2.753 -5.114 -15.489 1.00 92.31 87 ILE A O 1
ATOM 707 N N . LEU A 1 88 ? -2.038 -7.209 -15.865 1.00 90.94 88 LEU A N 1
ATOM 708 C CA . LEU A 1 88 ? -2.002 -7.087 -17.324 1.00 90.94 88 LEU A CA 1
ATOM 709 C C . LEU A 1 88 ? -3.396 -6.850 -17.908 1.00 90.94 88 LEU A C 1
ATOM 711 O O . LEU A 1 88 ? -3.537 -5.976 -18.758 1.00 90.94 88 LEU A O 1
ATOM 715 N N . ASP A 1 89 ? -4.413 -7.553 -17.405 1.00 89.75 89 ASP A N 1
ATOM 716 C CA . ASP A 1 89 ? -5.808 -7.331 -17.789 1.00 89.75 89 ASP A CA 1
ATOM 717 C C . ASP A 1 89 ? -6.235 -5.886 -17.472 1.00 89.75 89 ASP A C 1
ATOM 719 O O . ASP A 1 89 ? -6.825 -5.224 -18.315 1.00 89.75 89 ASP A O 1
ATOM 723 N N . ALA A 1 90 ? -5.863 -5.345 -16.304 1.00 85.88 90 ALA A N 1
ATOM 724 C CA . ALA A 1 90 ? -6.175 -3.963 -15.923 1.00 85.88 90 ALA A CA 1
ATOM 725 C C . ALA A 1 90 ? -5.406 -2.890 -16.728 1.00 85.88 90 ALA A C 1
ATOM 727 O O . ALA A 1 90 ? -5.859 -1.748 -16.819 1.00 85.88 90 ALA A O 1
ATOM 728 N N . ILE A 1 91 ? -4.240 -3.227 -17.291 1.00 83.94 91 ILE A N 1
ATOM 729 C CA . ILE A 1 91 ? -3.465 -2.330 -18.167 1.00 83.94 91 ILE A CA 1
ATOM 730 C C . ILE A 1 91 ? -4.008 -2.371 -19.602 1.00 83.94 91 ILE A C 1
ATOM 732 O O . ILE A 1 91 ? -4.113 -1.325 -20.234 1.00 83.94 91 ILE A O 1
ATOM 736 N N . GLY A 1 92 ? -4.366 -3.555 -20.111 1.00 69.81 92 GLY A N 1
ATOM 737 C CA . GLY A 1 92 ? -4.786 -3.761 -21.504 1.00 69.81 92 GLY A CA 1
ATOM 738 C C . GLY A 1 92 ? -6.129 -3.129 -21.886 1.00 69.81 92 GLY A C 1
ATOM 739 O O . GLY A 1 92 ? -6.443 -3.053 -23.068 1.00 69.81 92 GLY A O 1
ATOM 740 N N . VAL A 1 93 ? -6.907 -2.656 -20.909 1.00 56.22 93 VAL A N 1
ATOM 741 C CA . VAL A 1 93 ? -8.212 -2.006 -21.127 1.00 56.22 93 VAL A CA 1
ATOM 742 C C . VAL A 1 93 ? -8.082 -0.586 -21.713 1.00 56.22 93 VAL A C 1
ATOM 744 O O . VAL A 1 93 ? -9.034 -0.103 -22.315 1.00 56.22 93 VAL A O 1
ATOM 747 N N . ASP A 1 94 ? -6.921 0.080 -21.613 1.00 50.75 94 ASP A N 1
ATOM 748 C CA . ASP A 1 94 ? -6.750 1.463 -22.114 1.00 50.75 94 ASP A CA 1
ATOM 749 C C . ASP A 1 94 ? -6.536 1.577 -23.646 1.00 50.75 94 ASP A C 1
ATOM 751 O O . ASP A 1 94 ? -6.666 2.675 -24.188 1.00 50.75 94 ASP A O 1
ATOM 755 N N . ASP A 1 95 ? -6.238 0.482 -24.363 1.00 48.03 95 ASP A N 1
ATOM 756 C CA . ASP A 1 95 ? -5.892 0.521 -25.801 1.00 48.03 95 ASP A CA 1
ATOM 757 C C . ASP A 1 95 ? -7.095 0.359 -26.763 1.00 48.03 95 ASP A C 1
ATOM 759 O O . ASP A 1 95 ? -6.958 0.599 -27.967 1.00 48.03 95 ASP A O 1
ATOM 763 N N . GLU A 1 96 ? -8.295 0.015 -26.276 1.00 42.62 96 GLU A N 1
ATOM 764 C CA . GLU A 1 96 ? -9.504 -0.097 -27.107 1.00 42.62 96 GLU A CA 1
ATOM 765 C C . GLU A 1 96 ? -10.592 0.893 -26.657 1.00 42.62 96 GLU A C 1
ATOM 767 O O . GLU A 1 96 ? -11.205 0.755 -25.606 1.00 42.62 96 GLU A O 1
ATOM 772 N N . LEU A 1 97 ? -10.857 1.895 -27.506 1.00 44.44 97 LEU A N 1
ATOM 773 C CA . LEU A 1 97 ? -11.875 2.957 -27.387 1.00 44.44 97 LEU A CA 1
ATOM 774 C C . LEU A 1 97 ? -13.343 2.464 -27.386 1.00 44.44 97 LEU A C 1
ATOM 776 O O . LEU A 1 97 ? -14.236 3.150 -27.891 1.00 44.44 97 LEU A O 1
ATOM 780 N N . GLU A 1 98 ? -13.637 1.301 -26.820 1.00 36.50 98 GLU A N 1
ATOM 781 C CA . GLU A 1 98 ? -15.001 0.814 -26.639 1.00 36.50 98 GLU A CA 1
ATOM 782 C C . GLU A 1 98 ? -15.277 0.604 -25.155 1.00 36.50 98 GLU A C 1
ATOM 784 O O . GLU A 1 98 ? -14.438 0.105 -24.423 1.00 36.50 98 GLU A O 1
ATOM 789 N N . VAL A 1 99 ? -16.462 1.036 -24.723 1.00 46.09 99 VAL A N 1
ATOM 790 C CA . VAL A 1 99 ? -17.004 0.976 -23.359 1.00 46.09 99 VAL A CA 1
ATOM 791 C C . VAL A 1 99 ? -16.787 -0.415 -22.737 1.00 46.09 99 VAL A C 1
ATOM 793 O O . VAL A 1 99 ? -17.651 -1.284 -22.841 1.00 46.09 99 VAL A O 1
ATOM 796 N N . GLN A 1 100 ? -15.633 -0.638 -22.113 1.00 41.41 100 GLN A N 1
ATOM 797 C CA . GLN A 1 100 ? -15.313 -1.848 -21.365 1.00 41.41 100 GLN A CA 1
ATOM 798 C C . GLN A 1 100 ? -15.474 -1.543 -19.877 1.00 41.41 100 GLN A C 1
ATOM 800 O O . GLN A 1 100 ? -15.128 -0.457 -19.413 1.00 41.41 100 GLN A O 1
ATOM 805 N N . GLU A 1 101 ? -16.089 -2.481 -19.153 1.00 46.09 101 GLU A N 1
ATOM 806 C CA . GLU A 1 101 ? -16.237 -2.418 -17.699 1.00 46.09 101 GLU A CA 1
ATOM 807 C C . GLU A 1 101 ? -14.883 -2.080 -17.069 1.00 46.09 101 GLU A C 1
ATOM 809 O O . GLU A 1 101 ? -13.892 -2.765 -17.316 1.00 46.09 101 GLU A O 1
ATOM 814 N N . GLU A 1 102 ? -14.843 -1.010 -16.275 1.00 50.41 102 GLU A N 1
ATOM 815 C CA . GLU A 1 102 ? -13.678 -0.654 -15.472 1.00 50.41 102 GLU A CA 1
ATOM 816 C C . GLU A 1 102 ? -13.283 -1.880 -14.638 1.00 50.41 102 GLU A C 1
ATOM 818 O O . GLU A 1 102 ? -14.025 -2.301 -13.748 1.00 50.41 102 GLU A O 1
ATOM 823 N N . VAL A 1 103 ? -12.151 -2.513 -14.969 1.00 59.97 103 VAL A N 1
ATOM 824 C CA . VAL A 1 103 ? -11.667 -3.693 -14.244 1.00 59.97 103 VAL A CA 1
ATOM 825 C C . VAL A 1 103 ? -11.206 -3.232 -12.866 1.00 59.97 103 VAL A C 1
ATOM 827 O O . VAL A 1 103 ? -10.077 -2.782 -12.672 1.00 59.97 103 VAL A O 1
ATOM 830 N N . THR A 1 104 ? -12.102 -3.329 -11.890 1.00 71.50 104 THR A N 1
ATOM 831 C CA . THR A 1 104 ? -11.807 -2.999 -10.499 1.00 71.50 104 THR A CA 1
ATOM 832 C C . THR A 1 104 ? -10.996 -4.125 -9.866 1.00 71.50 104 THR A C 1
ATOM 834 O O . THR A 1 104 ? -11.464 -5.262 -9.768 1.00 71.50 104 THR A O 1
ATOM 837 N N . LEU A 1 105 ? -9.781 -3.823 -9.407 1.00 83.69 105 LEU A N 1
ATOM 838 C CA . LEU A 1 105 ? -8.981 -4.777 -8.641 1.00 83.69 105 LEU A CA 1
ATOM 839 C C . LEU A 1 105 ? -9.594 -4.958 -7.246 1.00 83.69 105 LEU A C 1
ATOM 841 O O . LEU A 1 105 ? -9.514 -4.074 -6.394 1.00 83.69 105 LEU A O 1
ATOM 845 N N . GLU A 1 106 ? -10.194 -6.122 -7.003 1.00 84.44 106 GLU A N 1
ATOM 846 C CA . GLU A 1 106 ? -10.698 -6.484 -5.679 1.00 84.44 106 GLU A CA 1
ATOM 847 C C . GLU A 1 106 ? -9.538 -6.800 -4.724 1.00 84.44 106 GLU A C 1
ATOM 849 O O . GLU A 1 106 ? -8.852 -7.820 -4.837 1.00 84.44 106 GLU A O 1
ATOM 854 N N . HIS A 1 107 ? -9.326 -5.919 -3.748 1.00 87.19 107 HIS A N 1
ATOM 855 C CA . HIS A 1 107 ? -8.209 -6.020 -2.807 1.00 87.19 107 HIS A CA 1
ATOM 856 C C . HIS A 1 107 ? -8.508 -6.832 -1.553 1.00 87.19 107 HIS A C 1
ATOM 858 O O . HIS A 1 107 ? -7.607 -7.466 -0.997 1.00 87.19 107 HIS A O 1
ATOM 864 N N . LEU A 1 108 ? -9.745 -6.745 -1.064 1.00 92.44 108 LEU A N 1
ATOM 865 C CA . LEU A 1 108 ? -10.191 -7.293 0.213 1.00 92.44 108 LEU A CA 1
ATOM 866 C C . LEU A 1 108 ? -11.634 -7.800 0.072 1.00 92.44 108 LEU A C 1
ATOM 868 O O . LEU A 1 108 ? -12.429 -7.165 -0.615 1.00 92.44 108 LEU A O 1
ATOM 872 N N . PRO A 1 109 ? -12.011 -8.906 0.738 1.00 94.81 109 PRO A N 1
ATOM 873 C CA . PRO A 1 109 ? -13.415 -9.297 0.827 1.00 94.81 109 PRO A CA 1
ATOM 874 C C . PRO A 1 109 ? -14.245 -8.211 1.524 1.00 94.81 109 PRO A C 1
ATOM 876 O O . PRO A 1 109 ? -13.828 -7.723 2.572 1.00 94.81 109 PRO A O 1
ATOM 879 N N . GLU A 1 110 ? -15.446 -7.922 1.018 1.00 93.75 110 GLU A N 1
ATOM 880 C CA . GLU A 1 110 ? -16.325 -6.851 1.527 1.00 93.75 110 GLU A CA 1
ATOM 881 C C . GLU A 1 110 ? -16.511 -6.885 3.053 1.00 93.75 110 GLU A C 1
ATOM 883 O O . GLU A 1 110 ? -16.325 -5.887 3.739 1.00 93.75 110 GLU A O 1
ATOM 888 N N . ALA A 1 111 ? -16.790 -8.061 3.624 1.00 94.62 111 ALA A N 1
ATOM 889 C CA . ALA A 1 111 ? -16.962 -8.199 5.072 1.00 94.62 111 ALA A CA 1
ATOM 890 C C . ALA A 1 111 ? -15.699 -7.809 5.868 1.00 94.62 111 ALA A C 1
ATOM 892 O O . ALA A 1 111 ? -15.794 -7.226 6.941 1.00 94.62 111 ALA A O 1
ATOM 893 N N . VAL A 1 112 ? -14.512 -8.113 5.332 1.00 96.81 112 VAL A N 1
ATOM 894 C CA . VAL A 1 112 ? -13.229 -7.764 5.959 1.00 96.81 112 VAL A CA 1
ATOM 895 C C . VAL A 1 112 ? -12.956 -6.269 5.826 1.00 96.81 112 VAL A C 1
ATOM 897 O O . VAL A 1 112 ? -12.440 -5.661 6.760 1.00 96.81 112 VAL A O 1
ATOM 900 N N . LEU A 1 113 ? -13.291 -5.683 4.676 1.00 96.44 113 LEU A N 1
ATOM 901 C CA . LEU A 1 113 ? -13.164 -4.251 4.433 1.00 96.44 113 LEU A CA 1
ATOM 902 C C . LEU A 1 113 ? -14.015 -3.452 5.424 1.00 96.44 113 LEU A C 1
ATOM 904 O O . LEU A 1 113 ? -13.486 -2.567 6.093 1.00 96.44 113 LEU A O 1
ATOM 908 N N . GLN A 1 114 ? -15.281 -3.832 5.605 1.00 96.94 114 GLN A N 1
ATOM 909 C CA . GLN A 1 114 ? -16.164 -3.198 6.587 1.00 96.94 114 GLN A CA 1
ATOM 910 C C . GLN A 1 114 ? -15.607 -3.296 8.015 1.00 96.94 114 GLN A C 1
ATOM 912 O O . GLN A 1 114 ? -15.545 -2.284 8.714 1.00 96.94 114 GLN A O 1
ATOM 917 N N . ASP A 1 115 ? -15.114 -4.468 8.432 1.00 97.88 115 ASP A N 1
ATOM 918 C CA . ASP A 1 115 ? -14.474 -4.627 9.745 1.00 97.88 115 ASP A CA 1
ATOM 919 C C . ASP A 1 115 ? -13.260 -3.689 9.905 1.00 97.88 115 ASP A C 1
ATOM 921 O O . ASP A 1 115 ? -13.100 -3.035 10.937 1.00 97.88 115 ASP A O 1
ATOM 925 N N . ILE A 1 116 ? -12.412 -3.574 8.877 1.00 97.81 116 ILE A N 1
ATOM 926 C CA . ILE A 1 116 ? -11.237 -2.688 8.880 1.00 97.81 116 ILE A CA 1
ATOM 927 C C . ILE A 1 116 ? -11.648 -1.212 8.958 1.00 97.81 116 ILE A C 1
ATOM 929 O O . ILE A 1 116 ? -11.033 -0.467 9.723 1.00 97.81 116 ILE A O 1
ATOM 933 N N . ILE A 1 117 ? -12.672 -0.786 8.210 1.00 97.12 117 ILE A N 1
ATOM 934 C CA . ILE A 1 117 ? -13.199 0.589 8.234 1.00 97.12 117 ILE A CA 1
ATOM 935 C C . ILE A 1 117 ? -13.712 0.928 9.635 1.00 97.12 117 ILE A C 1
ATOM 937 O O . ILE A 1 117 ? -13.345 1.961 10.198 1.00 97.12 117 ILE A O 1
ATOM 941 N N . ILE A 1 118 ? -14.505 0.035 10.234 1.00 97.25 118 ILE A N 1
ATOM 942 C CA . ILE A 1 118 ? -15.052 0.224 11.581 1.00 97.25 118 ILE A CA 1
ATOM 943 C C . ILE A 1 118 ? -13.920 0.326 12.612 1.00 97.25 118 ILE A C 1
ATOM 945 O O . ILE A 1 118 ? -13.920 1.241 13.441 1.00 97.25 118 ILE A O 1
ATOM 949 N N . ILE A 1 119 ? -12.934 -0.579 12.561 1.00 97.25 119 ILE A N 1
ATOM 950 C CA . ILE A 1 119 ? -11.789 -0.541 13.481 1.00 97.25 119 ILE A CA 1
ATOM 951 C C . ILE A 1 119 ? -10.971 0.739 13.275 1.00 97.25 119 ILE A C 1
ATOM 953 O O . ILE A 1 119 ? -10.601 1.377 14.257 1.00 97.25 119 ILE A O 1
ATOM 957 N N . SER A 1 120 ? -10.710 1.135 12.027 1.00 96.12 120 SER A N 1
ATOM 958 C CA . SER A 1 120 ? -9.985 2.366 11.700 1.00 96.12 120 SER A CA 1
ATOM 959 C C . SER A 1 120 ? -10.685 3.593 12.281 1.00 96.12 120 SER A C 1
ATOM 961 O O . SER A 1 120 ? -10.070 4.350 13.031 1.00 96.12 120 SER A O 1
ATOM 963 N N . GLY A 1 121 ? -11.991 3.745 12.033 1.00 94.94 121 GLY A N 1
ATOM 964 C CA . GLY A 1 121 ? -12.790 4.837 12.592 1.00 94.94 121 GLY A CA 1
ATOM 965 C C . GLY A 1 121 ? -12.730 4.875 14.120 1.00 94.94 121 GLY A C 1
ATOM 966 O O . GLY A 1 121 ? -12.509 5.933 14.709 1.00 94.94 121 GLY A O 1
ATOM 967 N N . TRP A 1 122 ? -12.816 3.709 14.769 1.00 95.69 122 TRP A N 1
ATOM 968 C CA . TRP A 1 122 ? -12.696 3.611 16.223 1.00 95.69 122 TRP A CA 1
ATOM 969 C C . TRP A 1 122 ? -11.298 4.008 16.729 1.00 95.69 122 TRP A C 1
ATOM 971 O O . TRP A 1 122 ? -11.172 4.747 17.707 1.00 95.69 122 TRP A O 1
ATOM 981 N N . LEU A 1 123 ? -10.230 3.559 16.062 1.00 94.56 123 LEU A N 1
ATOM 982 C CA . LEU A 1 123 ? -8.847 3.899 16.413 1.00 94.56 123 LEU A CA 1
ATOM 983 C C . LEU A 1 123 ? -8.517 5.372 16.156 1.00 94.56 123 LEU A C 1
ATOM 985 O O . LEU A 1 123 ? -7.621 5.910 16.796 1.00 94.56 123 LEU A O 1
ATOM 989 N N . VAL A 1 124 ? -9.226 6.052 15.264 1.00 93.06 124 VAL A N 1
ATOM 990 C CA . VAL A 1 124 ? -9.054 7.496 15.051 1.00 93.06 124 VAL A CA 1
ATOM 991 C C . VAL A 1 124 ? -9.612 8.290 16.224 1.00 93.06 124 VAL A C 1
ATOM 993 O O . VAL A 1 124 ? -8.988 9.252 16.665 1.00 93.06 124 VAL A O 1
ATOM 996 N N . GLU A 1 125 ? -10.758 7.869 16.752 1.00 90.25 125 GLU A N 1
ATOM 997 C CA . GLU A 1 125 ? -11.430 8.551 17.857 1.00 90.25 125 GLU A CA 1
ATOM 998 C C . GLU A 1 125 ? -10.795 8.225 19.220 1.00 90.25 125 GLU A C 1
ATOM 1000 O O . GLU A 1 125 ? -10.625 9.109 20.060 1.00 90.25 125 GLU A O 1
ATOM 1005 N N . TYR A 1 126 ? -10.389 6.968 19.429 1.00 88.44 126 TYR A N 1
ATOM 1006 C CA . TYR A 1 126 ? -9.934 6.457 20.730 1.00 88.44 126 TYR A CA 1
ATOM 1007 C C . TYR A 1 126 ? -8.461 6.012 20.753 1.00 88.44 126 TYR A C 1
ATOM 1009 O O . TYR A 1 126 ? -7.954 5.565 21.792 1.00 88.44 126 TYR A O 1
ATOM 1017 N N . GLY A 1 127 ? -7.743 6.128 19.632 1.00 80.31 127 GLY A N 1
ATOM 1018 C CA . GLY A 1 127 ? -6.325 5.786 19.469 1.00 80.31 127 GLY A CA 1
ATOM 1019 C C . GLY A 1 127 ? -5.377 6.623 20.325 1.00 80.31 127 GLY A C 1
ATOM 1020 O O . GLY A 1 127 ? -5.685 7.729 20.748 1.00 80.31 127 GLY A O 1
ATOM 1021 N N . ARG A 1 128 ? -4.206 6.063 20.662 1.00 73.06 128 ARG A N 1
ATOM 1022 C CA . ARG A 1 128 ? -3.157 6.758 21.448 1.00 73.06 128 ARG A CA 1
ATOM 1023 C C . ARG A 1 128 ? -2.139 7.347 20.486 1.00 73.06 128 ARG A C 1
ATOM 1025 O O . ARG A 1 128 ? -1.635 8.442 20.706 1.00 73.06 128 ARG A O 1
ATOM 1032 N N . THR A 1 129 ? -1.866 6.595 19.427 1.00 78.44 129 THR A N 1
ATOM 1033 C CA . THR A 1 129 ? -1.027 6.971 18.303 1.00 78.44 129 THR A CA 1
ATOM 1034 C C . THR A 1 129 ? -1.784 6.670 17.013 1.00 78.44 129 THR A C 1
ATOM 1036 O O . THR A 1 129 ? -2.696 5.846 16.979 1.00 78.44 129 THR A O 1
ATOM 1039 N N . GLN A 1 130 ? -1.399 7.342 15.934 1.00 82.06 130 GLN A N 1
ATOM 1040 C CA . GLN A 1 130 ? -1.920 7.080 14.590 1.00 82.06 130 GLN A CA 1
ATOM 1041 C C . GLN A 1 130 ? -1.089 5.993 13.878 1.00 82.06 130 GLN A C 1
ATOM 1043 O O . GLN A 1 130 ? -1.030 5.941 12.652 1.00 82.06 130 GLN A O 1
ATOM 1048 N N . ASP A 1 131 ? -0.426 5.115 14.644 1.00 88.94 131 ASP A N 1
ATOM 1049 C CA . ASP A 1 131 ? 0.524 4.127 14.117 1.00 88.94 131 ASP A CA 1
ATOM 1050 C C . ASP A 1 131 ? -0.145 3.049 13.269 1.00 88.94 131 ASP A C 1
ATOM 1052 O O . ASP A 1 131 ? 0.513 2.443 12.425 1.00 88.94 131 ASP A O 1
ATOM 1056 N N . PHE A 1 132 ? -1.450 2.822 13.431 1.00 93.25 132 PHE A N 1
ATOM 1057 C CA . PHE A 1 132 ? -2.185 1.887 12.581 1.00 93.25 132 PHE A CA 1
ATOM 1058 C C . PHE A 1 132 ? -2.131 2.300 11.095 1.00 93.25 132 PHE A C 1
ATOM 1060 O O . PHE A 1 132 ? -2.140 1.437 10.223 1.00 93.25 132 PHE A O 1
ATOM 1067 N N . MET A 1 133 ? -1.972 3.595 10.789 1.00 94.12 133 MET A N 1
ATOM 1068 C CA . MET A 1 133 ? -1.754 4.067 9.416 1.00 94.12 133 MET A CA 1
ATOM 1069 C C . MET A 1 133 ? -0.386 3.621 8.882 1.00 94.12 133 MET A C 1
ATOM 1071 O O . MET A 1 133 ? -0.272 3.237 7.720 1.00 94.12 133 MET A O 1
ATOM 1075 N N . ASN A 1 134 ? 0.635 3.581 9.749 1.00 94.25 134 ASN A N 1
ATOM 1076 C CA . ASN A 1 134 ? 1.940 3.010 9.406 1.00 94.25 134 ASN A CA 1
ATOM 1077 C C . ASN A 1 134 ? 1.828 1.513 9.119 1.00 94.25 134 ASN A C 1
ATOM 1079 O O . ASN A 1 134 ? 2.423 1.006 8.172 1.00 94.25 134 ASN A O 1
ATOM 1083 N N . VAL A 1 135 ? 1.016 0.807 9.908 1.00 95.50 135 VAL A N 1
ATOM 1084 C CA . VAL A 1 135 ? 0.713 -0.609 9.672 1.00 95.50 135 VAL A CA 1
ATOM 1085 C C . VAL A 1 135 ? 0.023 -0.812 8.328 1.00 95.50 135 VAL A C 1
ATOM 1087 O O . VAL A 1 135 ? 0.389 -1.738 7.605 1.00 95.50 135 VAL A O 1
ATOM 1090 N N . TYR A 1 136 ? -0.936 0.053 7.987 1.00 96.75 136 TYR A N 1
ATOM 1091 C CA . TYR A 1 136 ? -1.642 0.004 6.712 1.00 96.75 136 TYR A CA 1
ATOM 1092 C C . TYR A 1 136 ? -0.664 0.070 5.539 1.00 96.75 136 TYR A C 1
ATOM 1094 O O . TYR A 1 136 ? -0.562 -0.897 4.780 1.00 96.75 136 TYR A O 1
ATOM 1102 N N . PHE A 1 137 ? 0.109 1.156 5.424 1.00 93.88 137 PHE A N 1
ATOM 1103 C CA . PHE A 1 137 ? 0.951 1.337 4.244 1.00 93.88 137 PHE A CA 1
ATOM 1104 C C . PHE A 1 137 ? 2.082 0.309 4.160 1.00 93.88 137 PHE A C 1
ATOM 1106 O O . PHE A 1 137 ? 2.439 -0.092 3.061 1.00 93.88 137 PHE A O 1
ATOM 1113 N N . GLN A 1 138 ? 2.608 -0.177 5.292 1.00 94.81 138 GLN A N 1
ATOM 1114 C CA . GLN A 1 138 ? 3.637 -1.226 5.311 1.00 94.81 138 GLN A CA 1
ATOM 1115 C C . GLN A 1 138 ? 3.127 -2.574 4.789 1.00 94.81 138 GLN A C 1
ATOM 1117 O O . GLN A 1 138 ? 3.878 -3.329 4.175 1.00 94.81 138 GLN A O 1
ATOM 1122 N N . ILE A 1 139 ? 1.866 -2.917 5.063 1.00 95.56 139 ILE A N 1
ATOM 1123 C CA . ILE A 1 139 ? 1.280 -4.183 4.605 1.00 95.56 139 ILE A CA 1
ATOM 1124 C C . ILE A 1 139 ? 0.831 -4.076 3.146 1.00 95.56 139 ILE A C 1
ATOM 1126 O O . ILE A 1 139 ? 0.987 -5.035 2.389 1.00 95.56 139 ILE A O 1
ATOM 1130 N N . ARG A 1 140 ? 0.280 -2.921 2.766 1.00 94.25 140 ARG A N 1
ATOM 1131 C CA . ARG A 1 140 ? -0.324 -2.657 1.455 1.00 94.25 140 ARG A CA 1
ATOM 1132 C C . ARG A 1 140 ? 0.661 -2.163 0.390 1.00 94.25 140 ARG A C 1
ATOM 1134 O O . ARG A 1 140 ? 0.239 -1.731 -0.676 1.00 94.25 140 ARG A O 1
ATOM 1141 N N . GLN A 1 141 ? 1.967 -2.230 0.647 1.00 89.44 141 GLN A N 1
ATOM 1142 C CA . GLN A 1 141 ? 2.975 -1.801 -0.322 1.00 89.44 141 GLN A CA 1
ATOM 1143 C C . GLN A 1 141 ? 2.844 -2.521 -1.674 1.00 89.44 141 GLN A C 1
ATOM 1145 O O . GLN A 1 141 ? 2.716 -3.747 -1.748 1.00 89.44 141 GLN A O 1
ATOM 1150 N N . LEU A 1 142 ? 2.972 -1.746 -2.752 1.00 92.31 142 LEU A N 1
ATOM 1151 C CA . LEU A 1 142 ? 2.765 -2.206 -4.131 1.00 92.31 142 LEU A CA 1
ATOM 1152 C C . LEU A 1 142 ? 3.942 -3.016 -4.693 1.00 92.31 142 LEU A C 1
ATOM 1154 O O . LEU A 1 142 ? 3.777 -3.782 -5.644 1.00 92.31 142 LEU A O 1
ATOM 1158 N N . ASP A 1 143 ? 5.122 -2.869 -4.091 1.00 93.00 143 ASP A N 1
ATOM 1159 C CA . ASP A 1 143 ? 6.392 -3.411 -4.581 1.00 93.00 143 ASP A CA 1
ATOM 1160 C C . ASP A 1 143 ? 6.337 -4.925 -4.849 1.00 93.00 143 ASP A C 1
ATOM 1162 O O . ASP A 1 143 ? 6.836 -5.409 -5.865 1.00 93.00 143 ASP A O 1
ATOM 1166 N N . ARG A 1 144 ? 5.643 -5.685 -3.993 1.00 94.69 144 ARG A N 1
ATOM 1167 C CA . ARG A 1 144 ? 5.509 -7.142 -4.157 1.00 94.69 144 ARG A CA 1
ATOM 1168 C C . ARG A 1 144 ? 4.746 -7.527 -5.424 1.00 94.69 144 ARG A C 1
ATOM 1170 O O . ARG A 1 144 ? 5.104 -8.513 -6.064 1.00 94.69 144 ARG A O 1
ATOM 1177 N N . SER A 1 145 ? 3.710 -6.770 -5.778 1.00 96.25 145 SER A N 1
ATOM 1178 C CA . SER A 1 145 ? 2.910 -7.004 -6.987 1.00 96.25 145 SER A CA 1
ATOM 1179 C C . SER A 1 145 ? 3.731 -6.689 -8.242 1.00 96.25 145 SER A C 1
ATOM 1181 O O . SER A 1 145 ? 3.770 -7.492 -9.172 1.00 96.25 145 SER A O 1
ATOM 1183 N N . ILE A 1 146 ? 4.471 -5.575 -8.227 1.00 95.31 146 ILE A N 1
ATOM 1184 C CA . ILE A 1 146 ? 5.336 -5.148 -9.340 1.00 95.31 146 ILE A CA 1
ATOM 1185 C C . ILE A 1 146 ? 6.494 -6.134 -9.547 1.00 95.31 146 ILE A C 1
ATOM 1187 O O . ILE A 1 146 ? 6.742 -6.576 -10.669 1.00 95.31 146 ILE A O 1
ATOM 1191 N N . LYS A 1 147 ? 7.164 -6.570 -8.472 1.00 94.62 147 LYS A N 1
ATOM 1192 C CA . LYS A 1 147 ? 8.202 -7.614 -8.549 1.00 94.62 147 LYS A CA 1
ATOM 1193 C C . LYS A 1 147 ? 7.644 -8.932 -9.084 1.00 94.62 147 LYS A C 1
ATOM 1195 O O . LYS A 1 147 ? 8.279 -9.563 -9.926 1.00 94.62 147 LYS A O 1
ATOM 1200 N N . GLY A 1 148 ? 6.442 -9.320 -8.651 1.00 94.81 148 GLY A N 1
ATOM 1201 C CA . GLY A 1 148 ? 5.746 -10.497 -9.171 1.00 94.81 148 GLY A CA 1
ATOM 1202 C C . GLY A 1 148 ? 5.484 -10.419 -10.679 1.00 94.81 148 GLY A C 1
ATOM 1203 O O . GLY A 1 148 ? 5.670 -11.413 -11.383 1.00 94.81 148 GLY A O 1
ATOM 1204 N N . LEU A 1 149 ? 5.107 -9.240 -11.185 1.00 94.56 149 LEU A N 1
ATOM 1205 C CA . LEU A 1 149 ? 4.932 -8.987 -12.616 1.00 94.56 149 LEU A CA 1
ATOM 1206 C C . LEU A 1 149 ? 6.262 -9.077 -13.380 1.00 94.56 149 LEU A C 1
ATOM 1208 O O . LEU A 1 149 ? 6.339 -9.773 -14.390 1.00 94.56 149 LEU A O 1
ATOM 1212 N N . LYS A 1 150 ? 7.333 -8.462 -12.870 1.00 91.62 150 LYS A N 1
ATOM 1213 C CA . LYS A 1 150 ? 8.673 -8.564 -13.474 1.00 91.62 150 LYS A CA 1
ATOM 1214 C C . LYS A 1 150 ? 9.145 -10.019 -13.569 1.00 91.62 150 LYS A C 1
ATOM 1216 O O . LYS A 1 150 ? 9.590 -10.483 -14.617 1.00 91.62 150 LYS A O 1
ATOM 1221 N N . GLU A 1 151 ? 8.995 -10.784 -12.486 1.00 91.56 151 GLU A N 1
ATOM 1222 C CA . GLU A 1 151 ? 9.327 -12.212 -12.478 1.00 91.56 151 GLU A CA 1
ATOM 1223 C C . GLU A 1 151 ? 8.507 -13.024 -13.485 1.00 91.56 151 GLU A C 1
ATOM 1225 O O . GLU A 1 151 ? 9.003 -14.021 -14.017 1.00 91.56 151 GLU A O 1
ATOM 1230 N N . HIS A 1 152 ? 7.255 -12.635 -13.729 1.00 91.62 152 HIS A N 1
ATOM 1231 C CA . HIS A 1 152 ? 6.399 -13.288 -14.711 1.00 91.62 152 HIS A CA 1
ATOM 1232 C C . HIS A 1 152 ? 6.973 -13.155 -16.129 1.00 9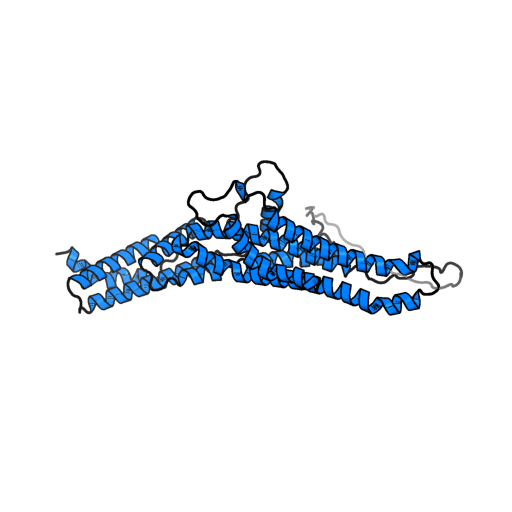1.62 152 HIS A C 1
ATOM 1234 O O . HIS A 1 152 ? 7.070 -14.166 -16.827 1.00 91.62 152 HIS A O 1
ATOM 1240 N N . PHE A 1 153 ? 7.454 -11.971 -16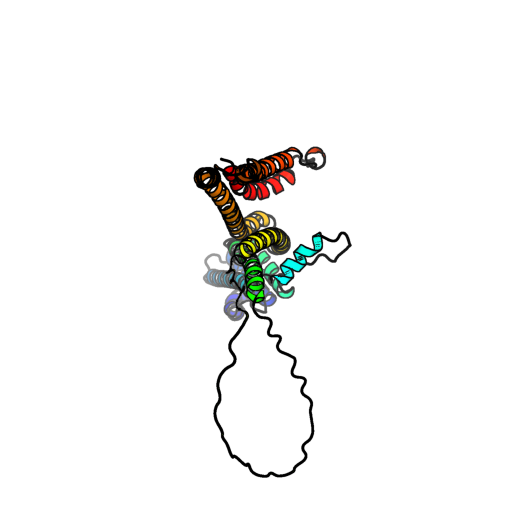.521 1.00 87.62 153 PHE A N 1
ATOM 1241 C CA . PHE A 1 153 ? 8.136 -11.775 -17.807 1.00 87.62 153 PHE A CA 1
ATOM 1242 C C . PHE A 1 153 ? 9.433 -12.595 -17.913 1.00 87.62 153 PHE A C 1
ATOM 1244 O O . PHE A 1 153 ? 9.631 -13.300 -18.905 1.00 87.62 153 PHE A O 1
ATOM 1251 N N . CYS A 1 154 ? 10.254 -12.623 -16.855 1.00 81.94 154 CYS A N 1
ATOM 1252 C CA . CYS A 1 154 ? 11.480 -13.436 -16.811 1.00 81.94 154 CYS A CA 1
ATOM 1253 C C . CYS A 1 154 ? 11.228 -14.955 -16.897 1.00 81.94 154 CYS A C 1
ATOM 1255 O O . CYS A 1 154 ? 12.047 -15.702 -17.430 1.00 81.94 154 CYS A O 1
ATOM 1257 N N . LYS A 1 155 ? 10.121 -15.454 -16.332 1.00 81.06 155 LYS A N 1
ATOM 1258 C CA . LYS A 1 155 ? 9.768 -16.887 -16.385 1.00 81.06 155 LYS A CA 1
ATOM 1259 C C . LYS A 1 155 ? 9.130 -17.266 -17.719 1.00 81.06 155 LYS A C 1
ATOM 1261 O O . LYS A 1 155 ? 9.409 -18.349 -18.234 1.00 81.06 155 LYS A O 1
ATOM 1266 N N . SER A 1 156 ? 8.298 -16.387 -18.277 1.00 71.50 156 SER A N 1
ATOM 1267 C CA . SER A 1 156 ? 7.671 -16.589 -19.586 1.00 71.50 156 SER A CA 1
ATOM 1268 C C . SER A 1 156 ? 8.731 -16.719 -20.687 1.00 71.50 156 SER A C 1
ATOM 1270 O O . SER A 1 156 ? 8.658 -17.622 -21.522 1.00 71.50 156 SER A O 1
ATOM 1272 N N . SER A 1 157 ? 9.804 -15.924 -20.607 1.00 59.56 157 SER A N 1
ATOM 1273 C CA . SER A 1 157 ? 10.941 -16.022 -21.525 1.00 59.56 157 SER A CA 1
ATOM 1274 C C . SER A 1 157 ? 11.758 -17.307 -21.351 1.00 59.56 157 SER A C 1
ATOM 1276 O O . SER A 1 157 ? 12.066 -17.968 -22.341 1.00 59.56 157 SER A O 1
ATOM 1278 N N . ALA A 1 158 ? 12.035 -17.744 -20.117 1.00 55.56 158 ALA A N 1
ATOM 1279 C CA . ALA A 1 158 ? 12.745 -19.002 -19.851 1.00 55.56 158 ALA A CA 1
ATOM 1280 C C . ALA A 1 158 ? 11.956 -20.264 -20.274 1.00 55.56 158 ALA A C 1
ATOM 1282 O O . ALA A 1 158 ? 12.549 -21.301 -20.583 1.00 55.56 158 ALA A O 1
ATOM 1283 N N . SER A 1 159 ? 10.620 -20.191 -20.311 1.00 47.56 159 SER A N 1
ATOM 1284 C CA . SER A 1 159 ? 9.745 -21.302 -20.715 1.00 47.56 159 SER A CA 1
ATOM 1285 C C . SER A 1 159 ? 9.681 -21.529 -22.231 1.00 47.56 159 SER A C 1
ATOM 1287 O O . SER A 1 159 ? 9.190 -22.575 -22.665 1.00 47.56 159 SER A O 1
ATOM 1289 N N . SER A 1 160 ? 10.193 -20.606 -23.049 1.00 43.38 160 SER A N 1
ATOM 1290 C CA . SER A 1 160 ? 10.200 -20.739 -24.515 1.00 43.38 160 SER A CA 1
ATOM 1291 C C . SER A 1 160 ? 11.106 -21.877 -25.039 1.00 43.38 160 SER A C 1
ATOM 1293 O O . SER A 1 160 ? 11.074 -22.200 -26.224 1.00 43.38 160 SER A O 1
ATOM 1295 N N . GLY A 1 161 ? 11.858 -22.559 -24.160 1.00 45.78 161 GLY A N 1
ATOM 1296 C CA . GLY A 1 161 ? 12.764 -23.657 -24.513 1.00 45.78 161 GLY A CA 1
ATOM 1297 C C . GLY A 1 161 ? 12.229 -25.093 -24.395 1.00 45.78 161 GLY A C 1
ATOM 1298 O O . GLY A 1 161 ? 12.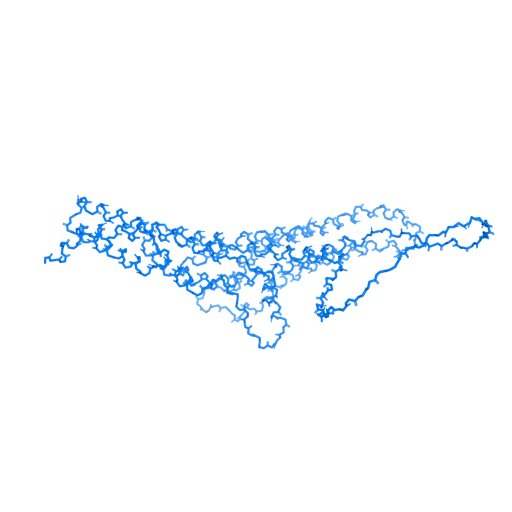923 -26.004 -24.844 1.00 45.78 161 GLY A O 1
ATOM 1299 N N . ILE A 1 162 ? 11.057 -25.366 -23.798 1.00 36.59 162 ILE A N 1
ATOM 1300 C CA . ILE A 1 162 ? 10.566 -26.755 -23.636 1.00 36.59 162 ILE A CA 1
ATOM 1301 C C . ILE A 1 162 ? 9.036 -26.828 -23.748 1.00 36.59 162 ILE A C 1
ATOM 1303 O O . ILE A 1 162 ? 8.314 -26.784 -22.755 1.00 36.59 162 ILE A O 1
ATOM 1307 N N . LEU A 1 163 ? 8.534 -27.049 -24.966 1.00 28.06 163 LEU A N 1
ATOM 1308 C CA . LEU A 1 163 ? 7.205 -27.624 -25.179 1.00 28.06 163 LEU A CA 1
ATOM 1309 C C . LEU A 1 163 ? 7.318 -29.155 -25.166 1.00 28.06 163 LEU A C 1
ATOM 1311 O O . LEU A 1 163 ? 7.546 -29.786 -26.193 1.00 28.06 163 LEU A O 1
ATOM 1315 N N . TYR A 1 164 ? 7.106 -29.764 -24.002 1.00 32.78 164 TYR A N 1
ATOM 1316 C CA . TYR A 1 164 ? 6.458 -31.073 -23.952 1.00 32.78 164 TYR A CA 1
ATOM 1317 C C . TYR A 1 164 ? 5.074 -30.862 -23.348 1.00 32.78 164 TYR A C 1
ATOM 1319 O O . TYR A 1 164 ? 4.911 -30.785 -22.133 1.00 32.78 164 TYR A O 1
ATOM 1327 N N . SER A 1 165 ? 4.066 -30.748 -24.213 1.00 28.75 165 SER A N 1
ATOM 1328 C CA . SER A 1 165 ? 2.668 -30.845 -23.801 1.00 28.75 165 SER A CA 1
ATOM 1329 C C . SER A 1 165 ? 2.444 -32.175 -23.069 1.00 28.75 165 SER A C 1
ATOM 1331 O O . SER A 1 165 ? 2.773 -33.229 -23.624 1.00 28.75 165 SER A O 1
ATOM 1333 N N . PRO A 1 166 ? 1.823 -32.194 -21.877 1.00 31.84 166 PRO A N 1
ATOM 1334 C CA . PRO A 1 166 ? 1.256 -33.419 -21.350 1.00 31.84 166 PRO A CA 1
ATOM 1335 C C . PRO A 1 166 ? 0.009 -33.711 -22.183 1.00 31.84 166 PRO A C 1
ATOM 1337 O O . PRO A 1 166 ? -1.050 -33.116 -21.992 1.00 31.84 166 PRO A O 1
ATOM 1340 N N . ALA A 1 167 ? 0.149 -34.606 -23.157 1.00 29.97 167 ALA A N 1
ATOM 1341 C CA . ALA A 1 167 ? -0.992 -35.162 -23.856 1.00 29.97 167 ALA A CA 1
ATOM 1342 C C . ALA A 1 167 ? -1.963 -35.759 -22.827 1.00 29.97 167 ALA A C 1
ATOM 1344 O O . ALA A 1 167 ? -1.615 -36.640 -22.035 1.00 29.97 167 ALA A O 1
ATOM 1345 N N . VAL A 1 168 ? -3.191 -35.248 -22.860 1.00 32.75 168 VAL A N 1
ATOM 1346 C CA . VAL A 1 168 ? -4.362 -35.738 -22.140 1.00 32.75 168 VAL A CA 1
ATOM 1347 C C . VAL A 1 168 ? -4.502 -37.242 -22.393 1.00 32.75 168 VAL A C 1
ATOM 1349 O O . VAL A 1 168 ? -4.894 -37.672 -23.478 1.00 32.75 168 VAL A O 1
ATOM 1352 N N . GLN A 1 169 ? -4.193 -38.062 -21.385 1.00 30.09 169 GLN A N 1
ATOM 1353 C CA . GLN A 1 169 ? -4.538 -39.480 -21.399 1.00 30.09 169 GLN A CA 1
ATOM 1354 C C . GLN A 1 169 ? -6.054 -39.609 -21.243 1.00 30.09 169 GLN A C 1
ATOM 1356 O O . GLN A 1 169 ? -6.605 -39.622 -20.142 1.00 30.09 169 GLN A O 1
ATOM 1361 N N . THR A 1 170 ? -6.741 -39.709 -22.374 1.00 30.81 170 THR A N 1
ATOM 1362 C CA . THR A 1 170 ? -8.127 -40.162 -22.442 1.00 30.81 170 THR A CA 1
ATOM 1363 C C . THR A 1 170 ? -8.184 -41.613 -21.967 1.00 30.81 170 THR A C 1
ATOM 1365 O O . THR A 1 170 ? -7.775 -42.542 -22.661 1.00 30.81 170 THR A O 1
ATOM 1368 N N . LYS A 1 171 ? -8.699 -41.823 -20.750 1.00 30.31 171 LYS A N 1
ATOM 1369 C CA . LYS A 1 171 ? -9.036 -43.155 -20.243 1.00 30.31 171 LYS A CA 1
ATOM 1370 C C . LYS A 1 171 ? -10.155 -43.754 -21.095 1.00 30.31 171 LYS A C 1
ATOM 1372 O O . LYS A 1 171 ? -11.328 -43.460 -20.880 1.00 30.31 171 LYS A O 1
ATOM 1377 N N . ARG A 1 172 ? -9.800 -44.632 -22.035 1.00 34.09 172 ARG A N 1
ATOM 1378 C CA . ARG A 1 172 ? -10.737 -45.607 -22.599 1.00 34.09 172 ARG A CA 1
ATOM 1379 C C . ARG A 1 172 ? -10.825 -46.811 -21.667 1.00 34.09 172 ARG A C 1
ATOM 1381 O O . ARG A 1 172 ? -9.830 -47.443 -21.323 1.00 34.09 172 ARG A O 1
ATOM 1388 N N . LYS A 1 173 ? -12.050 -47.052 -21.216 1.00 32.28 173 LYS A N 1
ATOM 1389 C CA . LYS A 1 173 ? -12.512 -48.191 -20.432 1.00 32.28 173 LYS A CA 1
ATOM 1390 C C . LYS A 1 173 ? -12.832 -49.312 -21.417 1.00 32.28 173 LYS A C 1
ATOM 1392 O O . LYS A 1 173 ? -13.816 -49.182 -22.132 1.00 32.28 173 LYS A O 1
ATOM 1397 N N . ASP A 1 174 ? -12.051 -50.389 -21.415 1.00 29.72 174 ASP A N 1
ATOM 1398 C CA . ASP A 1 174 ? -12.386 -51.615 -22.143 1.00 29.72 174 ASP A CA 1
ATOM 1399 C C . ASP A 1 174 ? -12.310 -52.847 -21.234 1.00 29.72 174 ASP A C 1
ATOM 1401 O O . ASP A 1 174 ? -11.386 -53.049 -20.446 1.00 29.72 174 ASP A O 1
ATOM 1405 N N . THR A 1 175 ? -13.382 -53.625 -21.323 1.00 33.78 175 THR A N 1
ATOM 1406 C CA . THR A 1 175 ? -13.733 -54.839 -20.583 1.00 33.78 175 THR A CA 1
ATOM 1407 C C . THR A 1 175 ? -12.786 -56.027 -20.832 1.00 33.78 175 THR A C 1
ATOM 1409 O O . THR A 1 175 ? -12.180 -56.123 -21.898 1.00 33.78 175 THR A O 1
ATOM 1412 N N . PRO A 1 176 ? -12.679 -56.984 -19.884 1.00 31.16 176 PRO A N 1
ATOM 1413 C CA . PRO A 1 176 ? -11.689 -58.055 -19.939 1.00 31.16 176 PRO A CA 1
ATOM 1414 C C . PRO A 1 176 ? -12.199 -59.295 -20.688 1.00 31.16 176 PRO A C 1
ATOM 1416 O O . PRO A 1 176 ? -13.234 -59.861 -20.338 1.00 31.16 176 PRO A O 1
ATOM 1419 N N . THR A 1 177 ? -11.401 -59.816 -21.625 1.00 34.44 177 THR A N 1
ATOM 1420 C CA . THR A 1 177 ? -11.569 -61.192 -22.124 1.00 34.44 177 THR A CA 1
ATOM 1421 C C . THR A 1 177 ? -10.249 -61.958 -22.116 1.00 34.44 177 THR A C 1
ATOM 1423 O O . THR A 1 177 ? -9.282 -61.601 -22.781 1.00 34.44 177 THR A O 1
ATOM 1426 N N . LYS A 1 178 ? -10.243 -63.041 -21.330 1.00 34.22 178 LYS A N 1
ATOM 1427 C CA . LYS A 1 178 ? -9.232 -64.107 -21.241 1.00 34.22 178 LYS A CA 1
ATOM 1428 C C . LYS A 1 178 ? -8.823 -64.654 -22.619 1.00 34.22 178 LYS A C 1
ATOM 1430 O O . LYS A 1 178 ? -9.712 -65.040 -23.376 1.00 34.22 178 LYS A O 1
ATOM 1435 N N . LYS A 1 179 ? -7.521 -64.921 -22.819 1.00 32.91 179 LYS A N 1
ATOM 1436 C CA . LYS A 1 179 ? -6.960 -66.258 -23.156 1.00 32.91 179 LYS A CA 1
ATOM 1437 C C . LYS A 1 179 ? -5.415 -66.273 -23.162 1.00 32.91 179 LYS A C 1
ATOM 1439 O O . LYS A 1 179 ? -4.770 -65.238 -23.187 1.00 32.91 179 LYS A O 1
ATOM 1444 N N . ALA A 1 180 ? -4.883 -67.488 -23.023 1.00 31.88 180 ALA A N 1
ATOM 1445 C CA . ALA A 1 180 ? -3.608 -67.908 -22.425 1.00 31.88 180 ALA A CA 1
ATOM 1446 C C . ALA A 1 180 ? -2.410 -68.041 -23.428 1.00 31.88 180 ALA A C 1
ATOM 1448 O O . ALA A 1 180 ? -2.611 -67.854 -24.626 1.00 31.88 180 ALA A O 1
ATOM 1449 N N . PRO A 1 181 ? -1.177 -68.378 -22.966 1.00 45.53 181 PRO A N 1
ATOM 1450 C CA . PRO A 1 181 ? 0.115 -67.956 -23.538 1.00 45.53 181 PRO A CA 1
ATOM 1451 C C . PRO A 1 181 ? 0.842 -69.026 -24.376 1.00 45.53 181 PRO A C 1
ATOM 1453 O O . PRO A 1 181 ? 0.633 -70.218 -24.150 1.00 45.53 181 PRO A O 1
ATOM 1456 N N . LYS A 1 182 ? 1.798 -68.623 -25.238 1.00 32.47 182 LYS A N 1
ATOM 1457 C CA . LYS A 1 182 ? 2.883 -69.499 -25.739 1.00 32.47 182 LYS A CA 1
ATOM 1458 C C . LYS A 1 182 ? 4.224 -68.763 -25.923 1.00 32.47 182 LYS A C 1
ATOM 1460 O O . LYS A 1 182 ? 4.276 -67.558 -26.111 1.00 32.47 182 LYS A O 1
ATOM 1465 N N . ARG A 1 183 ? 5.270 -69.575 -25.762 1.00 36.03 183 ARG A N 1
ATOM 1466 C CA . ARG A 1 183 ? 6.690 -69.363 -25.424 1.00 36.03 183 ARG A CA 1
ATOM 1467 C C . ARG A 1 183 ? 7.597 -68.819 -26.553 1.00 36.03 183 ARG A C 1
ATOM 1469 O O . ARG A 1 183 ? 7.144 -68.751 -27.690 1.00 36.03 183 ARG A O 1
ATOM 1476 N N . PRO A 1 184 ? 8.869 -68.479 -26.232 1.00 43.72 184 PRO A N 1
ATOM 1477 C CA . PRO A 1 184 ? 9.794 -67.742 -27.093 1.00 43.72 184 PRO A CA 1
ATOM 1478 C C . PRO A 1 184 ? 10.668 -68.661 -27.957 1.00 43.72 184 PRO A C 1
ATOM 1480 O O . PRO A 1 184 ? 10.918 -69.807 -27.581 1.00 43.72 184 PRO A O 1
ATOM 1483 N N . VAL A 1 185 ? 11.199 -68.131 -29.063 1.00 31.03 185 VAL A N 1
ATOM 1484 C CA . VAL A 1 185 ? 12.318 -68.741 -29.794 1.00 31.03 185 VAL A CA 1
ATOM 1485 C C . VAL A 1 185 ? 13.326 -67.661 -30.190 1.00 31.03 185 VAL A C 1
ATOM 1487 O O . VAL A 1 185 ? 13.004 -66.691 -30.866 1.00 31.03 185 VAL A O 1
ATOM 1490 N N . TYR A 1 186 ? 14.544 -67.873 -29.706 1.00 29.94 186 TYR A N 1
ATOM 1491 C CA . TYR A 1 186 ? 15.815 -67.257 -30.069 1.00 29.94 186 TYR A CA 1
ATOM 1492 C C . TYR A 1 186 ? 16.434 -68.069 -31.219 1.00 29.94 186 TYR A C 1
ATOM 1494 O O . TYR A 1 186 ? 16.257 -69.286 -31.213 1.00 29.94 186 TYR A O 1
ATOM 1502 N N . ILE A 1 187 ? 17.159 -67.439 -32.155 1.00 35.66 187 ILE A N 1
ATOM 1503 C CA . ILE A 1 187 ? 18.500 -67.866 -32.619 1.00 35.66 187 ILE A CA 1
ATOM 1504 C C . ILE A 1 187 ? 19.115 -66.828 -33.600 1.00 35.66 187 ILE A C 1
ATOM 1506 O O . ILE A 1 187 ? 18.368 -66.113 -34.266 1.00 35.66 187 ILE A O 1
ATOM 1510 N N . PRO A 1 188 ? 20.463 -66.719 -33.647 1.00 35.78 188 PRO A N 1
ATOM 1511 C CA . PRO A 1 188 ? 21.237 -65.512 -33.972 1.00 35.78 188 PRO A CA 1
ATOM 1512 C C . PRO A 1 188 ? 22.180 -65.643 -35.192 1.00 35.78 188 PRO A C 1
ATOM 1514 O O . PRO A 1 188 ? 22.441 -66.744 -35.664 1.00 35.78 188 PRO A O 1
ATOM 1517 N N . GLY A 1 189 ? 22.799 -64.511 -35.565 1.00 27.59 189 GLY A N 1
ATOM 1518 C CA . GLY A 1 189 ? 24.157 -64.432 -36.134 1.00 27.59 189 GLY A CA 1
ATOM 1519 C C . GLY A 1 189 ? 24.278 -64.438 -37.663 1.00 27.59 189 GLY A C 1
ATOM 1520 O O . GLY A 1 189 ? 23.786 -65.347 -38.316 1.00 27.59 189 GLY A O 1
ATOM 1521 N N . HIS A 1 190 ? 24.961 -63.438 -38.233 1.00 31.81 190 HIS A N 1
ATOM 1522 C CA . HIS A 1 190 ? 26.273 -63.603 -38.883 1.00 31.81 190 HIS A CA 1
ATOM 1523 C C . HIS A 1 190 ? 26.806 -62.271 -39.452 1.00 31.81 190 HIS A C 1
ATOM 1525 O O . HIS A 1 190 ? 26.056 -61.427 -39.938 1.00 31.81 190 HIS A O 1
ATOM 1531 N N . ASP A 1 191 ? 28.121 -62.124 -39.306 1.00 28.58 191 ASP A N 1
ATOM 1532 C CA . ASP A 1 191 ? 28.987 -60.969 -39.540 1.00 28.58 191 ASP A CA 1
ATOM 1533 C C . ASP A 1 191 ? 29.345 -60.664 -41.016 1.00 28.58 191 ASP A C 1
ATOM 1535 O O . ASP A 1 191 ? 29.210 -61.515 -41.889 1.00 28.58 191 ASP A O 1
ATOM 1539 N N . TYR A 1 192 ? 29.920 -59.457 -41.175 1.00 30.08 192 TYR A N 1
ATOM 1540 C CA . TYR A 1 192 ? 30.880 -58.929 -42.172 1.00 30.08 192 TYR A CA 1
ATOM 1541 C C . TYR A 1 192 ? 30.477 -58.821 -43.662 1.00 30.08 192 TYR A C 1
ATOM 1543 O O . TYR A 1 192 ? 30.187 -59.803 -44.327 1.00 30.08 192 TYR A O 1
ATOM 1551 N N . ASP A 1 193 ? 30.570 -57.614 -44.244 1.00 30.28 193 ASP A N 1
ATOM 1552 C CA . ASP A 1 193 ? 31.764 -57.200 -45.005 1.00 30.28 193 ASP A CA 1
ATOM 1553 C C . ASP A 1 193 ? 31.746 -55.691 -45.348 1.00 30.28 193 ASP A C 1
ATOM 1555 O O . ASP A 1 193 ? 30.712 -55.024 -45.391 1.00 30.28 193 ASP A O 1
ATOM 1559 N N . LEU A 1 194 ? 32.951 -55.163 -45.533 1.00 32.16 194 LEU A N 1
ATOM 1560 C CA . LEU A 1 194 ? 33.352 -53.782 -45.727 1.00 32.16 194 LEU A CA 1
ATOM 1561 C C . LEU A 1 194 ? 33.072 -53.230 -47.140 1.00 32.16 194 LEU A C 1
ATOM 1563 O O . LEU A 1 194 ? 33.086 -53.943 -48.136 1.00 32.16 194 LEU A O 1
ATOM 1567 N N . ARG A 1 195 ? 33.101 -51.886 -47.196 1.00 29.00 195 ARG A N 1
ATOM 1568 C CA . ARG A 1 195 ? 33.702 -51.054 -48.264 1.00 29.00 195 ARG A CA 1
ATOM 1569 C C . ARG A 1 195 ? 32.793 -50.602 -49.417 1.00 29.00 195 ARG A C 1
ATOM 1571 O O . ARG A 1 195 ? 32.811 -51.160 -50.505 1.00 29.00 195 ARG A O 1
ATOM 1578 N N . ALA A 1 196 ? 32.244 -49.397 -49.259 1.00 31.03 196 ALA A N 1
ATOM 1579 C CA . ALA A 1 196 ? 32.189 -48.422 -50.348 1.00 31.03 196 ALA A CA 1
ATOM 1580 C C . ALA A 1 196 ? 32.387 -47.002 -49.793 1.00 31.03 196 ALA A C 1
ATOM 1582 O O . ALA A 1 196 ? 31.550 -46.445 -49.093 1.00 31.03 196 ALA A O 1
ATOM 1583 N N . LYS A 1 197 ? 33.570 -46.459 -50.080 1.00 30.83 197 LYS A N 1
ATOM 1584 C CA . LYS A 1 197 ? 33.970 -45.064 -49.905 1.00 30.83 197 LYS A CA 1
ATOM 1585 C C . LYS A 1 197 ? 33.354 -44.224 -51.038 1.00 30.83 197 LYS A C 1
ATOM 1587 O O . LYS A 1 197 ? 33.535 -44.635 -52.177 1.00 30.83 197 LYS A O 1
ATOM 1592 N N . HIS A 1 198 ? 32.744 -43.070 -50.732 1.00 29.56 198 HIS A N 1
ATOM 1593 C CA . HIS A 1 198 ? 32.985 -41.728 -51.325 1.00 29.56 198 HIS A CA 1
ATOM 1594 C C . HIS A 1 198 ? 31.758 -40.793 -51.356 1.00 29.56 198 HIS A C 1
ATOM 1596 O O . HIS A 1 198 ? 30.680 -41.199 -51.772 1.00 29.56 198 HIS A O 1
ATOM 1602 N N . LEU A 1 199 ? 32.059 -39.517 -51.047 1.00 28.95 199 LEU A N 1
ATOM 1603 C CA . LEU A 1 199 ? 31.319 -38.257 -51.252 1.00 28.95 199 LEU A CA 1
ATOM 1604 C C . LEU A 1 199 ? 30.012 -38.114 -50.439 1.00 28.95 199 LEU A C 1
ATOM 1606 O O . LEU A 1 199 ? 29.069 -38.860 -50.638 1.00 28.95 199 LEU A O 1
ATOM 1610 N N . ASN A 1 200 ? 29.860 -37.166 -49.510 1.00 27.75 200 ASN A N 1
ATOM 1611 C CA . ASN A 1 200 ? 30.104 -35.737 -49.673 1.00 27.75 200 ASN A CA 1
ATOM 1612 C C . ASN A 1 200 ? 30.257 -35.080 -48.289 1.00 27.75 200 ASN A C 1
ATOM 1614 O O . ASN A 1 200 ? 29.378 -35.216 -47.441 1.00 27.75 200 ASN A O 1
ATOM 1618 N N . ASP A 1 201 ? 31.360 -34.369 -48.095 1.00 32.72 201 ASP A N 1
ATOM 1619 C CA . ASP A 1 201 ? 31.687 -33.602 -46.899 1.00 32.72 201 ASP A CA 1
ATOM 1620 C C . ASP A 1 201 ? 31.794 -32.147 -47.359 1.00 32.72 201 ASP A C 1
ATOM 1622 O O . ASP A 1 201 ? 32.711 -31.817 -48.110 1.00 32.72 201 ASP A O 1
ATOM 1626 N N . ALA A 1 202 ? 30.796 -31.322 -47.034 1.00 33.16 202 ALA A N 1
ATOM 1627 C CA . ALA A 1 202 ? 30.863 -29.866 -47.137 1.00 33.16 202 ALA A CA 1
ATOM 1628 C C . ALA A 1 202 ? 29.617 -29.220 -46.503 1.00 33.16 202 ALA A C 1
ATOM 1630 O O . ALA A 1 202 ? 28.508 -29.348 -47.016 1.00 33.16 202 ALA A O 1
ATOM 1631 N N . LEU A 1 203 ? 29.878 -28.438 -45.451 1.00 37.84 203 LEU A N 1
ATOM 1632 C CA . LEU A 1 203 ? 29.051 -27.362 -44.889 1.00 37.84 203 LEU A CA 1
ATOM 1633 C C . LEU A 1 203 ? 27.899 -27.771 -43.959 1.00 37.84 203 LEU A C 1
ATOM 1635 O O . LEU A 1 203 ? 26.724 -27.678 -44.296 1.00 37.84 203 LEU A O 1
ATOM 1639 N N . ASN A 1 204 ? 28.251 -28.064 -42.707 1.00 30.69 204 ASN A N 1
ATOM 1640 C CA . ASN A 1 204 ? 27.435 -27.594 -41.589 1.00 30.69 204 ASN A CA 1
ATOM 1641 C C . ASN A 1 204 ? 28.357 -26.954 -40.544 1.00 30.69 204 ASN A C 1
ATOM 1643 O O . ASN A 1 204 ? 28.709 -27.551 -39.524 1.00 30.69 204 ASN A O 1
ATOM 1647 N N . GLU A 1 205 ? 28.833 -25.752 -40.870 1.00 29.14 205 GLU A N 1
ATOM 1648 C CA . GLU A 1 205 ? 29.535 -24.898 -39.922 1.00 29.14 205 GLU A CA 1
ATOM 1649 C C . GLU A 1 205 ? 28.522 -24.444 -38.867 1.00 29.14 205 GLU A C 1
ATOM 1651 O O . GLU A 1 205 ? 27.613 -23.655 -39.133 1.00 29.14 205 GLU A O 1
ATOM 1656 N N . LYS A 1 206 ? 28.665 -25.008 -37.665 1.00 41.22 206 LYS A N 1
ATOM 1657 C CA . LYS A 1 206 ? 27.991 -24.566 -36.447 1.00 41.22 206 LYS A CA 1
ATOM 1658 C C . LYS A 1 206 ? 28.221 -23.064 -36.260 1.00 41.22 206 LYS A C 1
ATOM 1660 O O . LYS A 1 206 ? 29.262 -22.670 -35.741 1.00 41.22 206 LYS A O 1
ATOM 1665 N N . HIS A 1 207 ? 27.231 -22.244 -36.595 1.00 35.75 207 HIS A N 1
ATOM 1666 C CA . HIS A 1 207 ? 27.137 -20.914 -36.012 1.00 35.75 207 HIS A CA 1
ATOM 1667 C C . HIS A 1 207 ? 26.602 -21.073 -34.592 1.00 35.75 207 HIS A C 1
ATOM 1669 O O . HIS A 1 207 ? 25.450 -21.440 -34.360 1.00 35.75 207 HIS A O 1
ATOM 1675 N N . GLY A 1 208 ? 27.523 -20.908 -33.647 1.00 31.77 208 GLY A N 1
ATOM 1676 C CA . GLY A 1 208 ? 27.242 -20.862 -32.228 1.00 31.77 208 GLY A CA 1
ATOM 1677 C C . GLY A 1 208 ? 26.367 -19.665 -31.869 1.00 31.77 208 GLY A C 1
ATOM 1678 O O . GLY A 1 208 ? 26.443 -18.602 -32.476 1.00 31.77 208 GLY A O 1
ATOM 1679 N N . ALA A 1 209 ? 25.548 -19.903 -30.852 1.00 43.88 209 ALA A N 1
ATOM 1680 C CA . ALA A 1 209 ? 24.750 -18.960 -30.090 1.00 43.88 209 ALA A CA 1
ATOM 1681 C C . ALA A 1 209 ? 25.327 -17.532 -30.000 1.00 43.88 209 ALA A C 1
ATOM 1683 O O . ALA A 1 209 ? 26.334 -17.302 -29.331 1.00 43.88 209 ALA A O 1
ATOM 1684 N N . SER A 1 210 ? 24.610 -16.564 -30.571 1.00 36.56 210 SER A N 1
ATOM 1685 C CA . SER A 1 210 ? 24.642 -15.166 -30.116 1.00 36.56 210 SER A CA 1
ATOM 1686 C C . SER A 1 210 ? 23.249 -14.540 -29.975 1.00 36.56 210 SER A C 1
ATOM 1688 O O . SER A 1 210 ? 23.158 -13.356 -29.688 1.00 36.56 210 SER A O 1
ATOM 1690 N N . THR A 1 211 ? 22.168 -15.307 -30.141 1.00 41.53 211 THR A N 1
ATOM 1691 C CA . THR A 1 211 ? 20.790 -14.783 -30.154 1.00 41.53 211 THR A CA 1
ATOM 1692 C C . THR A 1 211 ? 20.193 -14.535 -28.765 1.00 41.53 211 THR A C 1
ATOM 1694 O O . THR A 1 211 ? 19.194 -13.853 -28.657 1.00 41.53 211 THR A O 1
ATOM 1697 N N . GLY A 1 212 ? 20.804 -15.024 -27.681 1.00 50.16 212 GLY A N 1
ATOM 1698 C CA . GLY A 1 212 ? 20.199 -14.968 -26.340 1.00 50.16 212 GLY A CA 1
ATOM 1699 C C . GLY A 1 212 ? 20.479 -13.715 -25.500 1.00 50.16 212 GLY A C 1
ATOM 1700 O O . GLY A 1 212 ? 20.162 -13.738 -24.318 1.00 50.16 212 GLY A O 1
ATOM 1701 N N . LYS A 1 213 ? 21.143 -12.677 -26.028 1.00 47.62 213 LYS A N 1
ATOM 1702 C CA . LYS A 1 213 ? 21.416 -11.428 -25.278 1.00 47.62 213 LYS A CA 1
ATOM 1703 C C . LYS A 1 213 ? 20.538 -10.261 -25.717 1.00 47.62 213 LYS A C 1
ATOM 1705 O O . LYS A 1 213 ? 20.133 -9.488 -24.857 1.00 47.62 213 LYS A O 1
ATOM 1710 N N . ASP A 1 214 ? 20.240 -10.176 -27.010 1.00 49.66 214 ASP A N 1
ATOM 1711 C CA . ASP A 1 214 ? 19.361 -9.139 -27.554 1.00 49.66 214 ASP A CA 1
ATOM 1712 C C . ASP A 1 214 ? 17.915 -9.384 -27.092 1.00 49.66 214 ASP A C 1
ATOM 1714 O O . ASP A 1 214 ? 17.299 -8.477 -26.545 1.00 49.66 214 ASP A O 1
ATOM 1718 N N . ASP A 1 215 ? 17.457 -10.646 -27.106 1.00 63.16 215 ASP A N 1
ATOM 1719 C CA . ASP A 1 215 ? 16.148 -11.034 -26.557 1.00 63.16 215 ASP A CA 1
ATOM 1720 C C . ASP A 1 215 ? 15.995 -10.642 -25.073 1.00 63.16 215 ASP A C 1
ATOM 1722 O O . ASP A 1 215 ? 14.918 -10.257 -24.636 1.00 63.16 215 ASP A O 1
ATOM 1726 N N . VAL A 1 216 ? 17.067 -10.720 -24.274 1.00 72.81 216 VAL A N 1
ATOM 1727 C CA . VAL A 1 216 ? 17.008 -10.454 -22.824 1.00 72.81 216 VAL A CA 1
ATOM 1728 C C . VAL A 1 216 ? 16.855 -8.967 -22.523 1.00 72.81 216 VAL A C 1
ATOM 1730 O O . VAL A 1 216 ? 16.061 -8.622 -21.654 1.00 72.81 216 VAL A O 1
ATOM 1733 N N . LEU A 1 217 ? 17.585 -8.097 -23.228 1.00 72.62 217 LEU A N 1
ATOM 1734 C CA . LEU A 1 217 ? 17.465 -6.648 -23.043 1.00 72.62 217 LEU A CA 1
ATOM 1735 C C . LEU A 1 217 ? 16.109 -6.132 -23.531 1.00 72.62 217 LEU A C 1
ATOM 1737 O O . LEU A 1 217 ? 15.515 -5.291 -22.862 1.00 72.62 217 LEU A O 1
ATOM 1741 N N . ASP A 1 218 ? 15.594 -6.669 -24.639 1.00 79.25 218 ASP A N 1
ATOM 1742 C CA . ASP A 1 218 ? 14.259 -6.320 -25.131 1.00 79.25 218 ASP A CA 1
ATOM 1743 C C . ASP A 1 218 ? 13.176 -6.755 -24.128 1.00 79.25 218 ASP A C 1
ATOM 1745 O O . ASP A 1 218 ? 12.302 -5.964 -23.783 1.00 79.25 218 ASP A O 1
ATOM 1749 N N . ILE A 1 219 ? 13.293 -7.955 -23.541 1.00 82.75 219 ILE A N 1
ATOM 1750 C CA . ILE A 1 219 ? 12.402 -8.405 -22.457 1.00 82.75 219 ILE A CA 1
ATOM 1751 C C . ILE A 1 219 ? 12.520 -7.515 -21.210 1.00 82.75 219 ILE A C 1
ATOM 1753 O O . ILE A 1 219 ? 11.513 -7.254 -20.551 1.00 82.75 219 ILE A O 1
ATOM 1757 N N . GLU A 1 220 ? 13.725 -7.066 -20.845 1.00 84.06 220 GLU A N 1
ATOM 1758 C CA . GLU A 1 220 ? 13.934 -6.166 -19.703 1.00 84.06 220 GLU A CA 1
ATOM 1759 C C . GLU A 1 220 ? 13.264 -4.804 -19.930 1.00 84.06 220 GLU A C 1
ATOM 1761 O O . GLU A 1 220 ? 12.592 -4.301 -19.027 1.00 84.06 220 GLU A O 1
ATOM 1766 N N . ILE A 1 221 ? 13.387 -4.241 -21.136 1.00 84.06 221 ILE A N 1
ATOM 1767 C CA . ILE A 1 221 ? 12.753 -2.973 -21.519 1.00 84.06 221 ILE A CA 1
ATOM 1768 C C . ILE A 1 221 ? 11.227 -3.125 -21.568 1.00 84.06 221 ILE A C 1
ATOM 1770 O O . ILE A 1 221 ? 10.519 -2.325 -20.954 1.00 84.06 221 ILE A O 1
ATOM 1774 N N . ASP A 1 222 ? 10.709 -4.172 -22.211 1.00 84.12 222 ASP A N 1
ATOM 1775 C CA . ASP A 1 222 ? 9.267 -4.435 -22.280 1.00 84.12 222 ASP A CA 1
ATOM 1776 C C . ASP A 1 222 ? 8.675 -4.682 -20.889 1.00 84.12 222 ASP A C 1
ATOM 1778 O O . ASP A 1 222 ? 7.624 -4.135 -20.540 1.00 84.12 222 ASP A O 1
ATOM 1782 N N . SER A 1 223 ? 9.365 -5.461 -20.051 1.00 89.88 223 SER A N 1
ATOM 1783 C CA . SER A 1 223 ? 8.959 -5.675 -18.663 1.00 89.88 223 SER A CA 1
ATOM 1784 C C . SER A 1 223 ? 8.968 -4.370 -17.874 1.00 89.88 223 SER A C 1
ATOM 1786 O O . SER A 1 223 ? 8.096 -4.187 -17.027 1.00 89.88 223 SER A O 1
ATOM 1788 N N . TYR A 1 224 ? 9.938 -3.483 -18.106 1.00 88.75 224 TYR A N 1
ATOM 1789 C CA . TYR A 1 224 ? 10.009 -2.191 -17.430 1.00 88.75 224 TYR A CA 1
ATOM 1790 C C . TYR A 1 224 ? 8.824 -1.297 -17.800 1.00 88.75 224 TYR A C 1
ATOM 1792 O O . TYR A 1 224 ? 8.172 -0.766 -16.902 1.00 88.75 224 TYR A O 1
ATOM 1800 N N . ILE A 1 225 ? 8.482 -1.210 -19.090 1.00 83.94 225 ILE A N 1
ATOM 1801 C CA . ILE A 1 225 ? 7.318 -0.452 -19.577 1.00 83.94 225 ILE A CA 1
ATOM 1802 C C . ILE A 1 225 ? 6.033 -0.943 -18.895 1.00 83.94 225 ILE A C 1
ATOM 1804 O O . ILE A 1 225 ? 5.283 -0.143 -18.335 1.00 83.94 225 ILE A O 1
ATOM 1808 N N . HIS A 1 226 ? 5.812 -2.260 -18.846 1.00 86.50 226 HIS A N 1
ATOM 1809 C CA . HIS A 1 226 ? 4.642 -2.823 -18.165 1.00 86.50 226 HIS A CA 1
ATOM 1810 C C . HIS A 1 226 ? 4.659 -2.571 -16.652 1.00 86.50 226 HIS A C 1
ATOM 1812 O O . HIS A 1 226 ? 3.601 -2.365 -16.061 1.00 86.50 226 HIS A O 1
ATOM 1818 N N . CYS A 1 227 ? 5.831 -2.552 -16.011 1.00 90.88 227 CYS A N 1
ATOM 1819 C CA . CYS A 1 227 ? 5.959 -2.201 -14.596 1.00 90.88 227 CYS A CA 1
ATOM 1820 C C . CYS A 1 227 ? 5.593 -0.733 -14.313 1.00 90.88 227 CYS A C 1
ATOM 1822 O O . CYS A 1 227 ? 5.002 -0.473 -13.264 1.00 90.88 227 CYS A O 1
ATOM 1824 N N . ILE A 1 228 ? 5.878 0.209 -15.226 1.00 86.44 228 ILE A N 1
ATOM 1825 C CA . ILE A 1 228 ? 5.404 1.604 -15.116 1.00 86.44 228 ILE A CA 1
ATOM 1826 C C . ILE A 1 228 ? 3.872 1.646 -15.130 1.00 86.44 228 ILE A C 1
ATOM 1828 O O . ILE A 1 228 ? 3.258 2.184 -14.207 1.00 86.44 228 ILE A O 1
ATOM 1832 N N . SER A 1 229 ? 3.247 1.041 -16.142 1.00 84.56 229 SER A N 1
ATOM 1833 C CA . SER A 1 229 ? 1.784 1.024 -16.268 1.00 84.56 229 SER A CA 1
ATOM 1834 C C . SER A 1 229 ? 1.122 0.315 -15.083 1.00 84.56 229 SER A C 1
ATOM 1836 O O . SER A 1 229 ? 0.130 0.797 -14.533 1.00 84.56 229 SER A O 1
ATOM 1838 N N . ALA A 1 230 ? 1.717 -0.790 -14.625 1.00 87.75 230 ALA A N 1
ATOM 1839 C CA . ALA A 1 230 ? 1.284 -1.514 -13.437 1.00 87.75 230 ALA A CA 1
ATOM 1840 C C . ALA A 1 230 ? 1.341 -0.648 -12.182 1.00 87.75 230 ALA A C 1
ATOM 1842 O O . ALA A 1 230 ? 0.386 -0.649 -11.410 1.00 87.75 230 ALA A O 1
ATOM 1843 N N . PHE A 1 231 ? 2.435 0.089 -11.973 1.00 90.12 231 PHE A N 1
ATOM 1844 C CA . PHE A 1 231 ? 2.567 0.989 -10.832 1.00 90.12 231 PHE A CA 1
ATOM 1845 C C . PHE A 1 231 ? 1.417 1.998 -10.797 1.00 90.12 231 PHE A C 1
ATOM 1847 O O . PHE A 1 231 ? 0.778 2.135 -9.758 1.00 90.12 231 PHE A O 1
ATOM 1854 N N . ILE A 1 232 ? 1.101 2.636 -11.929 1.00 83.19 232 ILE A N 1
ATOM 1855 C CA . ILE A 1 232 ? 0.025 3.633 -12.015 1.00 83.19 232 ILE A CA 1
ATOM 1856 C C . ILE A 1 232 ? -1.329 3.004 -11.671 1.00 83.19 232 ILE A C 1
ATOM 1858 O O . ILE A 1 232 ? -2.016 3.495 -10.774 1.00 83.19 232 ILE A O 1
ATOM 1862 N N . LYS A 1 233 ? -1.698 1.896 -12.327 1.00 83.62 233 LYS A N 1
ATOM 1863 C CA . LYS A 1 233 ? -2.997 1.236 -12.100 1.00 83.62 233 LYS A CA 1
ATOM 1864 C C . LYS A 1 233 ? -3.132 0.707 -10.669 1.00 83.62 233 LYS A C 1
ATOM 1866 O O . LYS A 1 233 ? -4.173 0.879 -10.037 1.00 83.62 233 LYS A O 1
ATOM 1871 N N . LEU A 1 234 ? -2.071 0.110 -10.123 1.00 88.19 234 LEU A N 1
ATOM 1872 C CA . LEU A 1 234 ? -2.047 -0.361 -8.737 1.00 88.19 234 LEU A CA 1
ATOM 1873 C C . LEU A 1 234 ? -2.148 0.799 -7.741 1.00 88.19 234 LEU A C 1
ATOM 1875 O O . LEU A 1 234 ? -2.898 0.694 -6.777 1.00 88.19 234 LEU A O 1
ATOM 1879 N N . ALA A 1 235 ? -1.434 1.902 -7.974 1.00 87.00 235 ALA A N 1
ATOM 1880 C CA . ALA A 1 235 ? -1.466 3.075 -7.107 1.00 87.00 235 ALA A CA 1
ATOM 1881 C C . ALA A 1 235 ? -2.841 3.758 -7.115 1.00 87.00 235 ALA A C 1
ATOM 1883 O O . ALA A 1 235 ? -3.352 4.102 -6.052 1.00 87.00 235 ALA A O 1
ATOM 1884 N N . GLN A 1 236 ? -3.473 3.896 -8.284 1.00 84.69 236 GLN A N 1
ATOM 1885 C CA . GLN A 1 236 ? -4.843 4.408 -8.408 1.00 84.69 236 GLN A CA 1
ATOM 1886 C C . GLN A 1 236 ? -5.832 3.539 -7.628 1.00 84.69 236 GLN A C 1
ATOM 1888 O O . GLN A 1 236 ? -6.591 4.040 -6.800 1.00 84.69 236 GLN A O 1
ATOM 1893 N N . SER A 1 237 ? -5.778 2.226 -7.847 1.00 87.81 237 SER A N 1
ATOM 1894 C CA . SER A 1 237 ? -6.667 1.283 -7.175 1.00 87.81 237 SER A CA 1
ATOM 1895 C C . SER A 1 237 ? -6.450 1.252 -5.655 1.00 87.81 237 SER A C 1
ATOM 1897 O O . SER A 1 237 ? -7.410 1.194 -4.888 1.00 87.81 237 SER A O 1
ATOM 1899 N N . GLU A 1 238 ? -5.201 1.352 -5.198 1.00 91.00 238 GLU A N 1
ATOM 1900 C CA . GLU A 1 238 ? -4.882 1.414 -3.771 1.00 91.00 238 GLU A CA 1
ATOM 1901 C C . GLU A 1 238 ? -5.333 2.729 -3.131 1.00 91.00 238 GLU A C 1
ATOM 1903 O O . GLU A 1 238 ? -5.752 2.725 -1.977 1.00 91.00 238 GLU A O 1
ATOM 1908 N N . TYR A 1 239 ? -5.284 3.851 -3.858 1.00 90.06 239 TYR A N 1
ATOM 1909 C CA . TYR A 1 239 ? -5.776 5.129 -3.346 1.00 90.06 239 TYR A CA 1
ATOM 1910 C C . TYR A 1 239 ? -7.283 5.090 -3.068 1.00 90.06 239 TYR A C 1
ATOM 1912 O O . TYR A 1 239 ? -7.716 5.598 -2.035 1.00 90.06 239 TYR A O 1
ATOM 1920 N N . VAL A 1 240 ? -8.065 4.435 -3.936 1.00 89.56 240 VAL A N 1
ATOM 1921 C CA . VAL A 1 240 ? -9.509 4.224 -3.721 1.00 89.56 240 VAL A CA 1
ATOM 1922 C C . VAL A 1 240 ? -9.751 3.458 -2.419 1.00 89.56 240 VAL A C 1
ATOM 1924 O O . VAL A 1 240 ? -10.496 3.929 -1.564 1.00 89.56 240 VAL A O 1
ATOM 1927 N N . LEU A 1 241 ? -9.057 2.334 -2.215 1.00 94.19 241 LEU A N 1
ATOM 1928 C CA . LEU A 1 241 ? -9.168 1.543 -0.984 1.00 94.19 241 LEU A CA 1
ATOM 1929 C C . LEU A 1 241 ? -8.723 2.330 0.261 1.00 94.19 241 LEU A C 1
ATOM 1931 O O . LEU A 1 241 ? -9.371 2.306 1.309 1.00 94.19 241 LEU A O 1
ATOM 1935 N N . LEU A 1 242 ? -7.606 3.047 0.146 1.00 94.31 242 LEU A N 1
ATOM 1936 C CA . LEU A 1 242 ? -7.058 3.873 1.213 1.00 94.31 242 LEU A CA 1
ATOM 1937 C C . LEU A 1 242 ? -8.041 4.975 1.618 1.00 94.31 242 LEU A C 1
ATOM 1939 O O . LEU A 1 242 ? -8.135 5.276 2.807 1.00 94.31 242 LEU A O 1
ATOM 1943 N N . ALA A 1 243 ? -8.770 5.563 0.667 1.00 93.50 243 ALA A N 1
ATOM 1944 C CA . ALA A 1 243 ? -9.731 6.627 0.933 1.00 93.50 243 ALA A CA 1
ATOM 1945 C C . ALA A 1 243 ? -10.927 6.162 1.780 1.00 93.50 243 ALA A C 1
ATOM 1947 O O . ALA A 1 243 ? -11.479 6.959 2.538 1.00 93.50 243 ALA A O 1
ATOM 1948 N N . GLU A 1 244 ? -11.290 4.880 1.700 1.00 95.75 244 GLU A N 1
ATOM 1949 C CA . GLU A 1 244 ? -12.346 4.293 2.530 1.00 95.75 244 GLU A CA 1
ATOM 1950 C C . GLU A 1 244 ? -11.874 3.987 3.957 1.00 95.75 244 GLU A C 1
ATOM 1952 O O . GLU A 1 244 ? -12.636 4.122 4.914 1.00 95.75 244 GLU A O 1
ATOM 1957 N N . ILE A 1 245 ? -10.609 3.587 4.120 1.00 96.44 245 ILE A N 1
ATOM 1958 C CA . ILE A 1 245 ? -10.073 3.121 5.407 1.00 96.44 245 ILE A CA 1
ATOM 1959 C C . ILE A 1 245 ? -9.431 4.259 6.208 1.00 96.44 245 ILE A C 1
ATOM 1961 O O . ILE A 1 245 ? -9.551 4.297 7.433 1.00 96.44 245 ILE A O 1
ATOM 1965 N N . ILE A 1 246 ? -8.705 5.170 5.560 1.00 95.56 246 ILE A N 1
ATOM 1966 C CA . ILE A 1 246 ? -7.872 6.187 6.215 1.00 95.56 246 ILE A CA 1
ATOM 1967 C C . ILE A 1 246 ? -8.602 7.541 6.243 1.00 95.56 246 ILE A C 1
ATOM 1969 O O . ILE A 1 246 ? -9.115 7.978 5.212 1.00 95.56 246 ILE A O 1
ATOM 1973 N N . PRO A 1 247 ? -8.599 8.273 7.378 1.00 92.88 247 PRO A N 1
ATOM 1974 C CA . PRO A 1 247 ? -9.222 9.594 7.468 1.00 92.88 247 PRO A CA 1
ATOM 1975 C C . PRO A 1 247 ? -8.643 10.598 6.478 1.00 92.88 247 PRO A C 1
ATOM 1977 O O . PRO A 1 247 ? -7.422 10.686 6.338 1.00 92.88 247 PRO A O 1
ATOM 1980 N N . GLU A 1 248 ? -9.511 11.427 5.897 1.00 90.94 248 GLU A N 1
ATOM 1981 C CA . GLU A 1 248 ? -9.206 12.392 4.829 1.00 90.94 248 GLU A CA 1
ATOM 1982 C C . GLU A 1 248 ? -7.918 13.199 5.064 1.00 90.94 248 GLU A C 1
ATOM 1984 O O . GLU A 1 248 ? -7.032 13.249 4.210 1.00 90.94 248 GLU A O 1
ATOM 1989 N N . HIS A 1 249 ? -7.742 13.747 6.270 1.00 90.31 249 HIS A N 1
ATOM 1990 C CA . HIS A 1 249 ? -6.567 14.547 6.635 1.00 90.31 249 HIS A CA 1
ATOM 1991 C C . HIS A 1 249 ? -5.230 13.791 6.566 1.00 90.31 249 HIS A C 1
ATOM 1993 O O . HIS A 1 249 ? -4.176 14.415 6.432 1.00 90.31 249 HIS A O 1
ATOM 1999 N N . HIS A 1 250 ? -5.254 12.462 6.663 1.00 90.94 250 HIS A N 1
ATOM 2000 C CA . HIS A 1 250 ? -4.067 11.613 6.653 1.00 90.94 250 HIS A CA 1
ATOM 2001 C C . HIS A 1 250 ? -3.863 10.871 5.332 1.00 90.94 250 HIS A C 1
ATOM 2003 O O . HIS A 1 250 ? -2.774 10.339 5.114 1.00 90.94 250 HIS A O 1
ATOM 2009 N N . GLN A 1 251 ? -4.853 10.865 4.434 1.00 90.25 251 GLN A N 1
ATOM 2010 C CA . GLN A 1 251 ? -4.818 10.047 3.221 1.00 90.25 251 GLN A CA 1
ATOM 2011 C C . GLN A 1 251 ? -3.590 10.336 2.360 1.00 90.25 251 GLN A C 1
ATOM 2013 O O . GLN A 1 251 ? -2.844 9.420 2.032 1.00 90.25 251 GLN A O 1
ATOM 2018 N N . LYS A 1 252 ? -3.320 11.615 2.067 1.00 89.25 252 LYS A N 1
ATOM 2019 C CA . LYS A 1 252 ? -2.188 12.014 1.214 1.00 89.25 252 LYS A CA 1
ATOM 2020 C C . LYS A 1 252 ? -0.840 11.560 1.776 1.00 89.25 252 LYS A C 1
ATOM 2022 O O . LYS A 1 252 ? -0.024 11.018 1.044 1.00 89.25 252 LYS A O 1
ATOM 2027 N N . LYS A 1 253 ? -0.621 11.741 3.083 1.00 90.62 253 LYS A N 1
ATOM 2028 C CA . LYS A 1 253 ? 0.636 11.364 3.749 1.00 90.62 253 LYS A CA 1
ATOM 2029 C C . LYS A 1 253 ? 0.823 9.845 3.798 1.00 90.62 253 LYS A C 1
ATOM 2031 O O . LYS A 1 253 ? 1.925 9.347 3.574 1.00 90.62 253 LYS A O 1
ATOM 2036 N N . THR A 1 254 ? -0.246 9.118 4.115 1.00 91.06 254 THR A N 1
ATOM 2037 C CA . THR A 1 254 ? -0.233 7.651 4.163 1.00 91.06 254 THR A CA 1
ATOM 2038 C C . THR A 1 254 ? -0.014 7.068 2.771 1.00 91.06 254 THR A C 1
ATOM 2040 O O . THR A 1 254 ? 0.779 6.145 2.627 1.00 91.06 254 THR A O 1
ATOM 2043 N N . PHE A 1 255 ? -0.665 7.634 1.751 1.00 92.81 255 PHE A N 1
ATOM 2044 C CA . PHE A 1 255 ? -0.509 7.217 0.362 1.00 92.81 255 PHE A CA 1
ATOM 2045 C C . PHE A 1 255 ? 0.906 7.466 -0.157 1.00 92.81 255 PHE A C 1
ATOM 2047 O O . PHE A 1 255 ? 1.504 6.555 -0.715 1.00 92.81 255 PHE A O 1
ATOM 2054 N N . ASP A 1 256 ? 1.467 8.650 0.104 1.00 87.81 256 ASP A N 1
ATOM 2055 C CA . ASP A 1 256 ? 2.855 8.962 -0.240 1.00 87.81 256 ASP A CA 1
ATOM 2056 C C . ASP A 1 256 ? 3.803 7.894 0.331 1.00 87.81 256 ASP A C 1
ATOM 2058 O O . ASP A 1 256 ? 4.511 7.221 -0.412 1.00 87.81 256 ASP A O 1
ATOM 2062 N N . SER A 1 257 ? 3.692 7.606 1.633 1.00 92.00 257 SER A N 1
ATOM 2063 C CA . SER A 1 257 ? 4.500 6.572 2.304 1.00 92.00 257 SER A CA 1
ATOM 2064 C C . SER A 1 257 ? 4.282 5.153 1.751 1.00 92.00 257 SER A C 1
ATOM 2066 O O . SER A 1 257 ? 5.190 4.324 1.814 1.00 92.00 257 SER A O 1
ATOM 2068 N N . LEU A 1 258 ? 3.089 4.856 1.227 1.00 93.50 258 LEU A N 1
ATOM 2069 C CA . LEU A 1 258 ? 2.737 3.556 0.651 1.00 93.50 258 LEU A CA 1
ATOM 2070 C C . LEU A 1 258 ? 3.462 3.311 -0.672 1.00 93.50 258 LEU A C 1
ATOM 2072 O O . LEU A 1 258 ? 3.947 2.201 -0.906 1.00 93.50 258 LEU A O 1
ATOM 2076 N N . ILE A 1 259 ? 3.517 4.331 -1.531 1.00 89.31 259 ILE A N 1
ATOM 2077 C CA . ILE A 1 259 ? 4.040 4.198 -2.894 1.00 89.31 259 ILE A CA 1
ATOM 2078 C C . ILE A 1 259 ? 5.560 4.362 -2.980 1.00 89.31 259 ILE A C 1
ATOM 2080 O O . ILE A 1 259 ? 6.141 3.846 -3.933 1.00 89.31 259 ILE A O 1
ATOM 2084 N N . GLN A 1 260 ? 6.198 5.028 -2.005 1.00 88.25 260 GLN A N 1
ATOM 2085 C CA . GLN A 1 260 ? 7.623 5.397 -2.068 1.00 88.25 260 GLN A CA 1
ATOM 2086 C C . GLN A 1 260 ? 8.541 4.222 -2.433 1.00 88.25 260 GLN A C 1
ATOM 2088 O O . GLN A 1 260 ? 9.273 4.308 -3.407 1.00 88.25 260 GLN A O 1
ATOM 2093 N N . GLU A 1 261 ? 8.479 3.093 -1.719 1.00 92.69 261 GLU A N 1
ATOM 2094 C CA . GLU A 1 261 ? 9.415 1.979 -1.967 1.00 92.69 261 GLU A CA 1
ATOM 2095 C C . GLU A 1 261 ? 9.264 1.376 -3.373 1.00 92.69 261 GLU A C 1
ATOM 2097 O O . GLU A 1 261 ? 10.252 1.052 -4.034 1.00 92.69 261 GLU A O 1
ATOM 2102 N N . ALA A 1 262 ? 8.024 1.236 -3.845 1.00 90.94 262 ALA A N 1
ATOM 2103 C CA . ALA A 1 262 ? 7.743 0.741 -5.187 1.00 90.94 262 ALA A CA 1
ATOM 2104 C C . ALA A 1 262 ? 8.241 1.721 -6.258 1.00 90.94 262 ALA A C 1
ATOM 2106 O O . ALA A 1 262 ? 8.814 1.297 -7.261 1.00 90.94 262 ALA A O 1
ATOM 2107 N N . LEU A 1 263 ? 8.040 3.019 -6.021 1.00 89.88 263 LEU A N 1
ATOM 2108 C CA . LEU A 1 263 ? 8.489 4.090 -6.897 1.00 89.88 263 LEU A CA 1
ATOM 2109 C C . LEU A 1 263 ? 10.021 4.154 -6.967 1.00 89.88 263 LEU A C 1
ATOM 2111 O O . LEU A 1 263 ? 10.577 4.130 -8.061 1.00 89.88 263 LEU A O 1
ATOM 2115 N N . ASP A 1 264 ? 10.706 4.153 -5.825 1.00 87.25 264 ASP A N 1
ATOM 2116 C CA . ASP A 1 264 ? 12.170 4.186 -5.739 1.00 87.25 264 ASP A CA 1
ATOM 2117 C C . ASP A 1 264 ? 12.805 3.004 -6.484 1.00 87.25 264 ASP A C 1
ATOM 2119 O O . ASP A 1 264 ? 13.746 3.176 -7.262 1.00 87.25 264 ASP A O 1
ATOM 2123 N N . ASN A 1 265 ? 12.260 1.795 -6.306 1.00 91.56 265 ASN A N 1
ATOM 2124 C CA . ASN A 1 265 ? 12.741 0.603 -7.008 1.00 91.56 265 ASN A CA 1
ATOM 2125 C C . ASN A 1 265 ? 12.529 0.701 -8.526 1.00 91.56 265 ASN A C 1
ATOM 2127 O O . ASN A 1 265 ? 13.367 0.239 -9.302 1.00 91.56 265 ASN A O 1
ATOM 2131 N N . LEU A 1 266 ? 11.423 1.307 -8.958 1.00 86.81 266 LEU A N 1
ATOM 2132 C CA . LEU A 1 266 ? 11.120 1.527 -10.368 1.00 86.81 266 LEU A CA 1
ATOM 2133 C C . LEU A 1 266 ? 12.048 2.581 -10.988 1.00 86.81 266 LEU A C 1
ATOM 2135 O O . LEU A 1 266 ? 12.474 2.436 -12.134 1.00 86.81 266 LEU A O 1
ATOM 2139 N N . MET A 1 267 ? 12.406 3.616 -10.228 1.00 85.69 267 MET A N 1
ATOM 2140 C CA . MET A 1 267 ? 13.367 4.631 -10.665 1.00 85.69 267 MET A CA 1
ATOM 2141 C C . MET A 1 267 ? 14.764 4.032 -10.794 1.00 85.69 267 MET A C 1
ATOM 2143 O O . MET A 1 267 ? 15.404 4.176 -11.833 1.00 85.69 267 MET A O 1
ATOM 2147 N N . LEU A 1 268 ? 15.186 3.250 -9.798 1.00 87.12 268 LEU A N 1
ATOM 2148 C CA . LEU A 1 268 ? 16.457 2.531 -9.830 1.00 87.12 268 LEU A CA 1
ATOM 2149 C C . LEU A 1 268 ? 16.567 1.588 -11.041 1.00 87.12 268 LEU A C 1
ATOM 2151 O O . LEU A 1 268 ? 17.639 1.447 -11.629 1.00 87.12 268 LEU A O 1
ATOM 2155 N N . GLU A 1 269 ? 15.472 0.934 -11.432 1.00 85.00 269 GLU A N 1
ATOM 2156 C CA . GLU A 1 269 ? 15.449 0.092 -12.631 1.00 85.00 269 GLU A CA 1
ATOM 2157 C C . GLU A 1 269 ? 15.619 0.911 -13.917 1.00 85.00 269 GLU A C 1
ATOM 2159 O O . GLU A 1 269 ? 16.422 0.542 -14.778 1.00 85.00 269 GLU A O 1
ATOM 2164 N N . GLY A 1 270 ? 14.924 2.047 -14.025 1.00 81.94 270 GLY A N 1
ATOM 2165 C CA . GLY A 1 270 ? 15.093 2.980 -15.141 1.00 81.94 270 GLY A CA 1
ATOM 2166 C C . GLY A 1 270 ? 16.542 3.450 -15.270 1.00 81.94 270 GLY A C 1
ATOM 2167 O O . GLY A 1 270 ? 17.125 3.398 -16.356 1.00 81.94 270 GLY A O 1
ATOM 2168 N N . ASP A 1 271 ? 17.170 3.796 -14.146 1.00 80.75 271 ASP A N 1
ATOM 2169 C CA . ASP A 1 271 ? 18.577 4.196 -14.086 1.00 80.75 271 ASP A CA 1
ATOM 2170 C C . ASP A 1 271 ? 19.519 3.096 -14.587 1.00 80.75 271 ASP A C 1
ATOM 2172 O O . ASP A 1 271 ? 20.514 3.378 -15.265 1.00 80.75 271 ASP A O 1
ATOM 2176 N N . ASN A 1 272 ? 19.212 1.829 -14.300 1.00 84.25 272 ASN A N 1
ATOM 2177 C CA . ASN A 1 272 ? 20.002 0.695 -14.772 1.00 84.25 272 ASN A CA 1
ATOM 2178 C C . ASN A 1 272 ? 19.936 0.545 -16.299 1.00 84.25 272 ASN A C 1
ATOM 2180 O O . ASN A 1 272 ? 20.987 0.372 -16.931 1.00 84.25 272 ASN A O 1
ATOM 2184 N N . ILE A 1 273 ? 18.742 0.668 -16.891 1.00 83.38 273 ILE A N 1
ATOM 2185 C CA . ILE A 1 273 ? 18.532 0.633 -18.350 1.00 83.38 273 ILE A CA 1
ATOM 2186 C C . ILE A 1 273 ? 19.291 1.787 -19.010 1.00 83.38 273 ILE A C 1
ATOM 2188 O O . ILE A 1 273 ? 20.080 1.596 -19.942 1.00 83.38 273 ILE A O 1
ATOM 2192 N N . VAL A 1 274 ? 19.131 2.989 -18.462 1.00 80.12 274 VAL A N 1
ATOM 2193 C CA . VAL A 1 274 ? 19.809 4.197 -18.928 1.00 80.12 274 VAL A CA 1
ATOM 2194 C C . VAL A 1 274 ? 21.337 4.051 -18.860 1.00 80.12 274 VAL A C 1
ATOM 2196 O O . VAL A 1 274 ? 22.066 4.364 -19.810 1.00 80.12 274 VAL A O 1
ATOM 2199 N N . SER A 1 275 ? 21.849 3.521 -17.750 1.00 81.69 275 SER A N 1
ATOM 2200 C CA . SER A 1 275 ? 23.274 3.258 -17.550 1.00 81.69 275 SER A CA 1
ATOM 2201 C C . SER A 1 275 ? 23.813 2.220 -18.542 1.00 81.69 275 SER A C 1
ATOM 2203 O O . SER A 1 275 ? 24.934 2.366 -19.044 1.00 81.69 275 SER A O 1
ATOM 2205 N N . ALA A 1 276 ? 23.025 1.195 -18.883 1.00 83.81 276 ALA A N 1
ATOM 2206 C CA . ALA A 1 276 ? 23.380 0.212 -19.904 1.00 83.81 276 ALA A CA 1
ATOM 2207 C C . ALA A 1 276 ? 23.496 0.848 -21.299 1.00 83.81 276 ALA A C 1
ATOM 2209 O O . ALA A 1 276 ? 24.523 0.664 -21.962 1.00 83.81 276 ALA A O 1
ATOM 2210 N N . ALA A 1 277 ? 22.519 1.669 -21.698 1.00 81.38 277 ALA A N 1
ATOM 2211 C CA . ALA A 1 277 ? 22.543 2.394 -22.968 1.00 81.38 277 ALA A CA 1
ATOM 2212 C C . ALA A 1 277 ? 23.772 3.314 -23.081 1.00 81.38 277 ALA A C 1
ATOM 2214 O O . ALA A 1 277 ? 24.490 3.299 -24.086 1.00 81.38 277 ALA A O 1
ATOM 2215 N N . ARG A 1 278 ? 24.099 4.051 -22.011 1.00 81.31 278 ARG A N 1
ATOM 2216 C CA . ARG A 1 278 ? 25.305 4.891 -21.972 1.00 81.31 278 ARG A CA 1
ATOM 2217 C C . ARG A 1 278 ? 26.583 4.076 -22.150 1.00 81.31 278 ARG A C 1
ATOM 2219 O O . ARG A 1 278 ? 27.453 4.467 -22.931 1.00 81.31 278 ARG A O 1
ATOM 2226 N N . ARG A 1 279 ? 26.729 2.959 -21.426 1.00 84.69 279 ARG A N 1
ATOM 2227 C CA . ARG A 1 279 ? 27.919 2.097 -21.541 1.00 84.69 279 ARG A CA 1
ATOM 2228 C C . ARG A 1 279 ? 28.109 1.601 -22.973 1.00 84.69 279 ARG A C 1
ATOM 2230 O O . ARG A 1 279 ? 29.247 1.570 -23.435 1.00 84.69 279 ARG A O 1
ATOM 2237 N N . ALA A 1 280 ? 27.024 1.285 -23.682 1.00 84.44 280 ALA A N 1
ATOM 2238 C CA . ALA A 1 280 ? 27.084 0.901 -25.090 1.00 84.44 280 ALA A CA 1
ATOM 2239 C C . ALA A 1 280 ? 27.655 2.030 -25.969 1.00 84.44 280 ALA A C 1
ATOM 2241 O O . ALA A 1 280 ? 28.601 1.795 -26.720 1.00 84.44 280 ALA A O 1
ATOM 2242 N N . ILE A 1 281 ? 27.172 3.271 -25.820 1.00 83.19 281 ILE A N 1
ATOM 2243 C CA . ILE A 1 281 ? 27.684 4.432 -26.576 1.00 83.19 281 ILE A CA 1
ATOM 2244 C C . ILE A 1 281 ? 29.170 4.681 -26.277 1.00 83.19 281 ILE A C 1
ATOM 2246 O O . ILE A 1 281 ? 29.969 4.878 -27.196 1.00 83.19 281 ILE A O 1
ATOM 2250 N N . VAL A 1 282 ? 29.563 4.650 -24.998 1.00 86.38 282 VAL A N 1
ATOM 2251 C CA . VAL A 1 282 ? 30.966 4.833 -24.585 1.00 86.38 282 VAL A CA 1
ATOM 2252 C C . VAL A 1 282 ? 31.855 3.745 -25.185 1.00 86.38 282 VAL A C 1
ATOM 2254 O O . VAL A 1 282 ? 32.926 4.055 -25.707 1.00 86.38 282 VAL A O 1
ATOM 2257 N N . HIS A 1 283 ? 31.403 2.490 -25.168 1.00 88.81 283 HIS A N 1
ATOM 2258 C CA . HIS A 1 283 ? 32.141 1.379 -25.756 1.00 88.81 283 HIS A CA 1
ATOM 2259 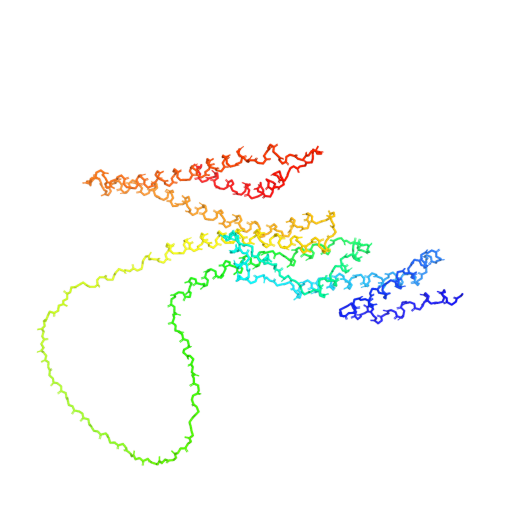C C . HIS A 1 283 ? 32.331 1.559 -27.269 1.00 88.81 283 HIS A C 1
ATOM 2261 O O . HIS A 1 283 ? 33.459 1.483 -27.749 1.00 88.81 283 HIS A O 1
ATOM 2267 N N . LEU A 1 284 ? 31.273 1.908 -28.014 1.00 88.88 284 LEU A N 1
ATOM 2268 C CA . LEU A 1 284 ? 31.365 2.167 -29.458 1.00 88.88 284 LEU A CA 1
ATOM 2269 C C . LEU A 1 284 ? 32.376 3.276 -29.786 1.00 88.88 284 LEU A C 1
ATOM 2271 O O . LEU A 1 284 ? 33.160 3.148 -30.729 1.00 88.88 284 LEU A O 1
ATOM 2275 N N . LYS A 1 285 ? 32.402 4.350 -28.986 1.00 89.12 285 LYS A N 1
ATOM 2276 C CA . LYS A 1 285 ? 33.383 5.437 -29.128 1.00 89.12 285 LYS A CA 1
ATOM 2277 C C . LYS A 1 285 ? 34.811 4.977 -28.843 1.00 89.12 285 LYS A C 1
ATOM 2279 O O . LYS A 1 285 ? 35.723 5.380 -29.559 1.00 89.12 285 LYS A O 1
ATOM 2284 N N . GLN A 1 286 ? 35.012 4.139 -27.827 1.00 93.00 286 GLN A N 1
ATOM 2285 C CA . GLN A 1 286 ? 36.328 3.592 -27.482 1.00 93.00 286 GLN A CA 1
ATOM 2286 C C . GLN A 1 286 ? 36.852 2.614 -28.539 1.00 93.00 286 GLN A C 1
ATOM 2288 O O . GLN A 1 286 ? 38.045 2.615 -28.814 1.00 93.00 286 GLN A O 1
ATOM 2293 N N . THR A 1 287 ? 35.978 1.820 -29.162 1.00 92.62 287 THR A N 1
ATOM 2294 C CA . THR A 1 287 ? 36.343 0.854 -30.215 1.00 92.62 287 THR A CA 1
ATOM 2295 C C . THR A 1 287 ? 36.552 1.512 -31.582 1.00 92.62 287 THR A C 1
ATOM 2297 O O . THR A 1 287 ? 37.164 0.924 -32.474 1.00 92.62 287 THR A O 1
ATOM 2300 N N . LYS A 1 288 ? 36.082 2.751 -31.771 1.00 92.38 288 LYS A N 1
ATOM 2301 C CA . LYS A 1 288 ? 36.177 3.474 -33.046 1.00 92.38 288 LYS A CA 1
ATOM 2302 C C . LYS A 1 288 ? 37.597 3.533 -33.650 1.00 92.38 288 LYS A C 1
ATOM 2304 O O . LYS A 1 288 ? 37.701 3.264 -34.845 1.00 92.38 288 LYS A O 1
ATOM 2309 N N . PRO A 1 289 ? 38.680 3.846 -32.913 1.00 94.06 289 PRO A N 1
ATOM 2310 C CA . PRO A 1 289 ? 40.028 3.900 -33.488 1.00 94.06 289 PRO A CA 1
ATOM 2311 C C . PRO A 1 289 ? 40.499 2.548 -34.041 1.00 94.06 289 PRO A C 1
ATOM 2313 O O . PRO A 1 289 ? 41.092 2.488 -35.121 1.00 94.06 289 PRO A O 1
ATOM 2316 N N . ASP A 1 290 ? 40.189 1.458 -33.336 1.00 94.25 290 ASP A N 1
ATOM 2317 C CA . ASP A 1 290 ? 40.532 0.097 -33.760 1.00 94.25 290 ASP A CA 1
ATOM 2318 C C . ASP A 1 290 ? 39.708 -0.322 -34.983 1.00 94.25 290 ASP A C 1
ATOM 2320 O O . ASP A 1 290 ? 40.233 -0.925 -35.923 1.00 94.25 290 ASP A O 1
ATOM 2324 N N . PHE A 1 291 ? 38.428 0.060 -35.015 1.00 93.31 291 PHE A N 1
ATOM 2325 C CA . PHE A 1 291 ? 37.544 -0.129 -36.165 1.00 93.31 291 PHE A CA 1
ATOM 2326 C C . PHE A 1 291 ? 38.054 0.625 -37.404 1.00 93.31 291 PHE A C 1
ATOM 2328 O O . PHE A 1 291 ? 38.165 0.041 -38.484 1.00 93.31 291 PHE A O 1
ATOM 2335 N N . ASP A 1 292 ? 38.426 1.898 -37.245 1.00 92.69 292 ASP A N 1
ATOM 2336 C CA . ASP A 1 292 ? 38.959 2.741 -38.320 1.00 92.69 292 ASP A CA 1
ATOM 2337 C C . ASP A 1 292 ? 40.289 2.182 -38.860 1.00 92.69 292 ASP A C 1
ATOM 2339 O O . ASP A 1 292 ? 40.498 2.137 -40.076 1.00 92.69 292 ASP A O 1
ATOM 2343 N N . THR A 1 293 ? 41.162 1.702 -37.966 1.00 95.50 293 THR A N 1
ATOM 2344 C CA . THR A 1 293 ? 42.448 1.076 -38.319 1.00 95.50 293 THR A CA 1
ATOM 2345 C C . THR A 1 293 ? 42.236 -0.224 -39.091 1.00 95.50 293 THR A C 1
ATOM 2347 O O . THR A 1 293 ? 42.818 -0.421 -40.158 1.00 95.50 293 THR A O 1
ATOM 2350 N N . THR A 1 294 ? 41.351 -1.092 -38.600 1.00 95.50 294 THR A N 1
ATOM 2351 C CA . THR A 1 294 ? 41.047 -2.386 -39.228 1.00 95.50 294 THR A CA 1
ATOM 2352 C C . THR A 1 294 ? 40.446 -2.213 -40.625 1.00 95.50 294 THR A C 1
ATOM 2354 O O . THR A 1 294 ? 40.723 -2.998 -41.531 1.00 95.50 294 THR A O 1
ATOM 2357 N N . LEU A 1 295 ? 39.644 -1.164 -40.834 1.00 94.12 295 LEU A N 1
ATOM 2358 C CA . LEU A 1 295 ? 38.923 -0.928 -42.086 1.00 94.12 295 LEU A CA 1
ATOM 2359 C C . LEU A 1 295 ? 39.575 0.105 -43.015 1.00 94.12 295 LEU A C 1
ATOM 2361 O O . LEU A 1 295 ? 38.966 0.462 -44.030 1.00 94.12 295 LEU A O 1
ATOM 2365 N N . GLN A 1 296 ? 40.798 0.568 -42.734 1.00 91.12 296 GLN A N 1
ATOM 2366 C CA . GLN A 1 296 ? 41.453 1.680 -43.440 1.00 91.12 296 GLN A CA 1
ATOM 2367 C C . GLN A 1 296 ? 41.447 1.532 -44.978 1.00 91.12 296 GLN A C 1
ATOM 2369 O O . GLN A 1 296 ? 41.186 2.510 -45.689 1.00 91.12 296 GLN A O 1
ATOM 2374 N N . GLY A 1 297 ? 41.652 0.310 -45.489 1.00 91.19 297 GLY A N 1
ATOM 2375 C CA . GLY A 1 297 ? 41.690 -0.026 -46.922 1.00 91.19 297 GLY A CA 1
ATOM 2376 C C . GLY A 1 297 ? 40.334 -0.289 -47.593 1.00 91.19 297 GLY A C 1
ATOM 2377 O O . GLY A 1 297 ? 40.295 -0.610 -48.778 1.00 91.19 297 GLY A O 1
ATOM 2378 N N . THR A 1 298 ? 39.222 -0.176 -46.865 1.00 95.06 298 THR A N 1
ATOM 2379 C CA . THR A 1 298 ? 37.875 -0.426 -47.405 1.00 95.06 298 THR A CA 1
ATOM 2380 C C . THR A 1 298 ? 37.229 0.837 -47.989 1.00 95.06 298 THR A C 1
ATOM 2382 O O . THR A 1 298 ? 37.716 1.961 -47.812 1.00 95.06 298 THR A O 1
ATOM 2385 N N . ALA A 1 299 ? 36.110 0.658 -48.699 1.00 94.44 299 ALA A N 1
ATOM 2386 C CA . ALA A 1 299 ? 35.311 1.756 -49.235 1.00 94.44 299 ALA A CA 1
ATOM 2387 C C . ALA A 1 299 ? 34.826 2.710 -48.125 1.00 94.44 299 ALA A C 1
ATOM 2389 O O . ALA A 1 299 ? 34.543 2.296 -46.999 1.00 94.44 299 ALA A O 1
ATOM 2390 N N . ALA A 1 300 ? 34.677 3.997 -48.454 1.00 91.50 300 ALA A N 1
ATOM 2391 C CA . ALA A 1 300 ? 34.212 5.014 -47.506 1.00 91.50 300 ALA A CA 1
ATOM 2392 C C . ALA A 1 300 ? 32.829 4.685 -46.911 1.00 91.50 300 ALA A C 1
ATOM 2394 O O . ALA A 1 300 ? 32.608 4.888 -45.721 1.00 91.50 300 ALA A O 1
ATOM 2395 N N . SER A 1 301 ? 31.930 4.100 -47.711 1.00 93.06 301 SER A N 1
ATOM 2396 C CA . SER A 1 301 ? 30.610 3.643 -47.260 1.00 93.06 301 SER A CA 1
ATOM 2397 C C . SER A 1 301 ? 30.680 2.591 -46.148 1.00 93.06 301 SER A C 1
ATOM 2399 O O . SER A 1 301 ? 29.794 2.551 -45.302 1.00 93.06 301 SER A O 1
ATOM 2401 N N . THR A 1 302 ? 31.731 1.768 -46.111 1.00 90.38 302 THR A N 1
ATOM 2402 C CA . THR A 1 302 ? 31.951 0.762 -45.062 1.00 90.38 302 THR A CA 1
ATOM 2403 C C . THR A 1 302 ? 32.532 1.399 -43.801 1.00 90.38 302 THR A C 1
ATOM 2405 O O . THR A 1 302 ? 32.011 1.166 -42.711 1.00 90.38 302 THR A O 1
ATOM 2408 N N . LYS A 1 303 ? 33.550 2.259 -43.945 1.00 90.56 303 LYS A N 1
ATOM 2409 C CA . LYS A 1 303 ? 34.185 2.980 -42.823 1.00 90.56 303 LYS A CA 1
ATOM 2410 C C . LYS A 1 303 ? 33.215 3.894 -42.072 1.00 90.56 303 LYS A C 1
ATOM 2412 O O . LYS A 1 303 ? 33.332 4.052 -40.863 1.00 90.56 303 LYS A O 1
ATOM 2417 N N . ASN A 1 304 ? 32.230 4.457 -42.771 1.00 92.88 304 ASN A N 1
ATOM 2418 C CA . ASN A 1 304 ? 31.288 5.405 -42.180 1.00 92.88 304 ASN A CA 1
ATOM 2419 C C . ASN A 1 304 ? 30.148 4.757 -41.376 1.00 92.88 304 ASN A C 1
ATOM 2421 O O . ASN A 1 304 ? 29.483 5.473 -40.636 1.00 92.88 304 ASN A O 1
ATOM 2425 N N . LYS A 1 305 ? 29.935 3.432 -41.438 1.00 93.06 305 LYS A N 1
ATOM 2426 C CA . LYS A 1 305 ? 28.808 2.780 -40.739 1.00 93.06 305 LYS A CA 1
ATOM 2427 C C . LYS A 1 305 ? 28.838 2.961 -39.216 1.00 93.06 305 LYS A C 1
ATOM 2429 O O . LYS A 1 305 ? 27.818 3.323 -38.639 1.00 93.06 305 LYS A O 1
ATOM 2434 N N . LEU A 1 306 ? 29.987 2.733 -38.571 1.00 90.62 306 LEU A N 1
ATOM 2435 C CA . LEU A 1 306 ? 30.123 2.896 -37.116 1.00 90.62 306 LEU A CA 1
ATOM 2436 C C . LEU A 1 306 ? 29.985 4.370 -36.680 1.00 90.62 306 LEU A C 1
ATOM 2438 O O . LEU A 1 306 ? 29.200 4.627 -35.772 1.00 90.62 306 LEU A O 1
ATOM 2442 N N . PRO A 1 307 ? 30.656 5.350 -37.325 1.00 91.62 307 PRO A N 1
ATOM 2443 C CA . PRO A 1 307 ? 30.392 6.769 -37.080 1.00 91.62 307 PRO A CA 1
ATOM 2444 C C . PRO A 1 307 ? 28.914 7.150 -37.209 1.00 91.62 307 PRO A C 1
ATOM 2446 O O . PRO A 1 307 ? 28.383 7.804 -36.319 1.00 91.62 307 PRO A O 1
ATOM 2449 N N . THR A 1 308 ? 28.235 6.704 -38.273 1.00 93.25 308 THR A N 1
ATOM 2450 C CA . THR A 1 308 ? 26.804 6.976 -38.473 1.00 93.25 308 THR A CA 1
ATOM 2451 C C . THR A 1 308 ? 25.948 6.373 -37.361 1.00 93.25 308 THR A C 1
ATOM 2453 O O . THR A 1 308 ? 25.026 7.037 -36.897 1.00 93.25 308 THR A O 1
ATOM 2456 N N . LEU A 1 309 ? 26.260 5.160 -36.892 1.00 91.19 309 LEU A N 1
ATOM 2457 C CA . LEU A 1 309 ? 25.557 4.539 -35.767 1.00 91.19 309 LEU A CA 1
ATOM 2458 C C . LEU A 1 309 ? 25.751 5.328 -34.463 1.00 91.19 309 LEU A C 1
ATOM 2460 O O . LEU A 1 309 ? 24.766 5.613 -33.788 1.00 91.19 309 LEU A O 1
ATOM 2464 N N . ILE A 1 310 ? 26.989 5.724 -34.139 1.00 88.38 310 ILE A N 1
ATOM 2465 C CA . ILE A 1 310 ? 27.288 6.539 -32.948 1.00 88.38 310 ILE A CA 1
ATOM 2466 C C . ILE A 1 310 ? 26.483 7.843 -32.991 1.00 88.38 310 ILE A C 1
ATOM 2468 O O . ILE A 1 310 ? 25.752 8.135 -32.049 1.00 88.38 310 ILE A O 1
ATOM 2472 N N . THR A 1 311 ? 26.543 8.577 -34.108 1.00 90.50 311 THR A N 1
ATOM 2473 C CA . THR A 1 311 ? 25.786 9.826 -34.275 1.00 90.50 311 THR A CA 1
ATOM 2474 C C . THR A 1 311 ? 24.278 9.599 -34.197 1.00 90.50 311 THR A C 1
ATOM 2476 O O . THR A 1 311 ? 23.573 10.414 -33.608 1.00 90.50 311 THR A O 1
ATOM 2479 N N . SER A 1 312 ? 23.763 8.492 -34.742 1.00 90.19 312 SER A N 1
ATOM 2480 C CA . SER A 1 312 ? 22.340 8.150 -34.648 1.00 90.19 312 SER A CA 1
ATOM 2481 C C . SER A 1 312 ? 21.904 7.936 -33.198 1.00 90.19 312 SER A C 1
ATOM 2483 O O . SER A 1 312 ? 20.884 8.485 -32.794 1.00 90.19 312 SER A O 1
ATOM 2485 N N . MET A 1 313 ? 22.669 7.177 -32.407 1.00 84.94 313 MET A N 1
ATOM 2486 C CA . MET A 1 313 ? 22.355 6.934 -30.993 1.00 84.94 313 MET A CA 1
ATOM 2487 C C . MET A 1 313 ? 22.415 8.222 -30.161 1.00 84.94 313 MET A C 1
ATOM 2489 O O . MET A 1 313 ? 21.531 8.465 -29.345 1.00 84.94 313 MET A O 1
ATOM 2493 N N . GLU A 1 314 ? 23.412 9.078 -30.402 1.00 82.31 314 GLU A N 1
ATOM 2494 C CA . GLU A 1 314 ? 23.520 10.391 -29.748 1.00 82.31 314 GLU A CA 1
ATOM 2495 C C . GLU A 1 314 ? 22.352 11.313 -30.114 1.00 82.31 314 GLU A C 1
ATOM 2497 O O . GLU A 1 314 ? 21.793 11.979 -29.246 1.00 82.31 314 GLU A O 1
ATOM 2502 N N . THR A 1 315 ? 21.957 11.323 -31.390 1.00 86.38 315 THR A N 1
ATOM 2503 C CA . THR A 1 315 ? 20.846 12.148 -31.884 1.00 86.38 315 THR A CA 1
ATOM 2504 C C . THR A 1 315 ? 19.515 11.696 -31.292 1.00 86.38 315 THR A C 1
ATOM 2506 O O . THR A 1 315 ? 18.724 12.541 -30.892 1.00 86.38 315 THR A O 1
ATOM 2509 N N . ILE A 1 316 ? 19.267 10.384 -31.201 1.00 84.06 316 ILE A N 1
ATOM 2510 C CA . ILE A 1 316 ? 18.052 9.845 -30.569 1.00 84.06 316 ILE A CA 1
ATOM 2511 C C . ILE A 1 316 ? 17.996 10.251 -29.093 1.00 84.06 316 ILE A C 1
ATOM 2513 O O . ILE A 1 316 ? 16.966 10.745 -28.645 1.00 84.06 316 ILE A O 1
ATOM 2517 N N . GLY A 1 317 ? 19.108 10.114 -28.360 1.00 72.56 317 GLY A N 1
ATOM 2518 C CA . GLY A 1 317 ? 19.186 10.558 -26.967 1.00 72.56 317 GLY A CA 1
ATOM 2519 C C . GLY A 1 317 ? 18.903 12.056 -26.811 1.00 72.56 317 GLY A C 1
ATOM 2520 O O . GLY A 1 317 ? 18.073 12.443 -25.993 1.00 72.56 317 GLY A O 1
ATOM 2521 N N . ALA A 1 318 ? 19.538 12.901 -27.631 1.00 76.25 318 ALA A N 1
ATOM 2522 C CA . ALA A 1 318 ? 19.332 14.351 -27.605 1.00 76.25 318 ALA A CA 1
ATOM 2523 C C . ALA A 1 318 ? 17.889 14.755 -27.951 1.00 76.25 318 ALA A C 1
ATOM 2525 O O . ALA A 1 318 ? 17.313 15.608 -27.280 1.00 76.25 318 ALA A O 1
ATOM 2526 N N . LYS A 1 319 ? 17.293 14.112 -28.960 1.00 76.38 319 LYS A N 1
ATOM 2527 C CA . LYS A 1 319 ? 15.912 14.362 -29.388 1.00 76.38 319 LYS A CA 1
ATOM 2528 C C . LYS A 1 319 ? 14.902 13.981 -28.308 1.00 76.38 319 LYS A C 1
ATOM 2530 O O . LYS A 1 319 ? 13.967 14.735 -28.082 1.00 76.38 319 LYS A O 1
ATOM 2535 N N . ALA A 1 320 ? 15.118 12.869 -27.604 1.00 68.00 320 ALA A N 1
ATOM 2536 C CA . ALA A 1 320 ? 14.267 12.473 -26.483 1.00 68.00 320 ALA A CA 1
ATOM 2537 C C . ALA A 1 320 ? 14.268 13.522 -25.352 1.00 68.00 320 ALA A C 1
ATOM 2539 O O . ALA A 1 320 ? 13.229 13.788 -24.754 1.00 68.00 320 ALA A O 1
ATOM 2540 N N . LEU A 1 321 ? 15.414 14.163 -25.088 1.00 62.38 321 LEU A N 1
ATOM 2541 C CA . LEU A 1 321 ? 15.511 15.246 -24.103 1.00 62.38 321 LEU A CA 1
ATOM 2542 C C . LEU A 1 321 ? 14.790 16.523 -24.568 1.00 62.38 321 LEU A C 1
ATOM 2544 O O . LEU A 1 321 ? 14.145 17.193 -23.763 1.00 62.38 321 LEU A O 1
ATOM 2548 N N . GLU A 1 322 ? 14.906 16.862 -25.852 1.00 74.62 322 GLU A N 1
ATOM 2549 C CA . GLU A 1 322 ? 14.220 18.015 -26.445 1.00 74.62 322 GLU A CA 1
ATOM 2550 C C . GLU A 1 322 ? 12.696 17.828 -26.427 1.00 74.62 322 GLU A C 1
ATOM 2552 O O . GLU A 1 322 ? 11.982 18.704 -25.945 1.00 74.62 322 GLU A O 1
ATOM 2557 N N . GLU A 1 323 ? 12.206 16.655 -26.840 1.00 71.06 323 GLU A N 1
ATOM 2558 C CA . GLU A 1 323 ? 10.781 16.302 -26.803 1.00 71.06 323 GLU A CA 1
ATOM 2559 C C . GLU A 1 323 ? 10.215 16.335 -25.377 1.00 71.06 323 GLU A C 1
ATOM 2561 O O . GLU A 1 323 ? 9.107 16.824 -25.164 1.00 71.06 323 GLU A O 1
ATOM 2566 N N . PHE A 1 324 ? 10.991 15.891 -24.387 1.00 59.88 324 PHE A N 1
ATOM 2567 C CA . PHE A 1 324 ? 10.618 15.991 -22.977 1.00 59.88 324 PHE A CA 1
ATOM 2568 C C . PHE A 1 324 ? 10.540 17.445 -22.478 1.00 59.88 324 PHE A C 1
ATOM 2570 O O . PHE A 1 324 ? 9.607 17.837 -21.776 1.00 59.88 324 PHE A O 1
ATOM 2577 N N . ALA A 1 325 ? 11.511 18.284 -22.845 1.00 64.62 325 ALA A N 1
ATOM 2578 C CA . ALA A 1 325 ? 11.476 19.701 -22.494 1.00 64.62 325 ALA A CA 1
ATOM 2579 C C . ALA A 1 325 ? 10.272 20.408 -23.142 1.00 64.62 325 ALA A C 1
ATOM 2581 O O . ALA A 1 325 ? 9.608 21.232 -22.503 1.00 64.62 325 ALA A O 1
ATOM 2582 N N . ASP A 1 326 ? 9.962 20.056 -24.390 1.00 70.19 326 ASP A N 1
ATOM 2583 C CA . ASP A 1 326 ? 8.808 20.573 -25.116 1.00 70.19 326 ASP A CA 1
ATOM 2584 C C . ASP A 1 326 ? 7.478 20.083 -24.533 1.00 70.19 326 ASP A C 1
ATOM 2586 O O . ASP A 1 326 ? 6.532 20.874 -24.484 1.00 70.19 326 ASP A O 1
ATOM 2590 N N . SER A 1 327 ? 7.394 18.848 -24.027 1.00 63.31 327 SER A N 1
ATOM 2591 C CA . SER A 1 327 ? 6.176 18.339 -23.383 1.00 63.31 327 SER A CA 1
ATOM 2592 C C . SER A 1 327 ? 5.852 19.091 -22.088 1.00 63.31 327 SER A C 1
ATOM 2594 O O . SER A 1 327 ? 4.700 19.446 -21.863 1.00 63.31 327 SER A O 1
ATOM 2596 N N . ILE A 1 328 ? 6.859 19.442 -21.275 1.00 57.66 328 ILE A N 1
ATOM 2597 C CA . ILE A 1 328 ? 6.675 20.298 -20.083 1.00 57.66 328 ILE A CA 1
ATOM 2598 C C . ILE A 1 328 ? 6.281 21.729 -20.482 1.00 57.66 328 ILE A C 1
ATOM 2600 O O . ILE A 1 328 ? 5.488 22.413 -19.817 1.00 57.66 328 ILE A O 1
ATOM 2604 N N . LYS A 1 329 ? 6.877 22.244 -21.559 1.00 65.44 329 LYS A N 1
ATOM 2605 C CA . LYS A 1 329 ? 6.692 23.632 -21.984 1.00 65.44 329 LYS A CA 1
ATOM 2606 C C . LYS A 1 329 ? 5.313 23.866 -22.597 1.00 65.44 329 LYS A C 1
ATOM 2608 O O . LYS A 1 329 ? 4.671 24.854 -22.233 1.00 65.44 329 LYS A O 1
ATOM 2613 N N . ASN A 1 330 ? 4.864 22.953 -23.452 1.00 66.75 330 ASN A N 1
ATOM 2614 C CA . ASN A 1 330 ? 3.670 23.087 -24.286 1.00 66.75 330 ASN A CA 1
ATOM 2615 C C . ASN A 1 330 ? 2.447 22.345 -23.731 1.00 66.75 330 ASN A C 1
ATOM 2617 O O . ASN A 1 330 ? 1.526 22.054 -24.490 1.00 66.75 330 ASN A O 1
ATOM 2621 N N . ASP A 1 331 ? 2.441 22.049 -22.431 1.00 59.81 331 ASP A N 1
ATOM 2622 C CA . ASP A 1 331 ? 1.316 21.411 -21.755 1.00 59.81 331 ASP A CA 1
ATOM 2623 C C . ASP A 1 331 ? -0.013 22.157 -22.040 1.00 59.81 331 ASP A C 1
ATOM 2625 O O . ASP A 1 331 ? -0.142 23.335 -21.667 1.00 59.81 331 ASP A O 1
ATOM 2629 N N . PRO A 1 332 ? -0.973 21.519 -22.742 1.00 55.88 332 PRO A N 1
ATOM 2630 C CA . PRO A 1 332 ? -2.185 22.167 -23.241 1.00 55.88 332 PRO A CA 1
ATOM 2631 C C . PRO A 1 332 ? -3.165 22.585 -22.133 1.00 55.88 332 PRO A C 1
ATOM 2633 O O . PRO A 1 332 ? -4.060 23.388 -22.400 1.00 55.88 332 PRO A O 1
ATOM 2636 N N . ASP A 1 333 ? -2.983 22.118 -20.894 1.00 55.09 333 ASP A N 1
ATOM 2637 C CA . ASP A 1 333 ? -3.887 22.411 -19.776 1.00 55.09 333 ASP A CA 1
ATOM 2638 C C . ASP A 1 333 ? -3.574 23.718 -19.026 1.00 55.09 333 ASP A C 1
ATOM 2640 O O . ASP A 1 333 ? -4.394 24.182 -18.230 1.00 55.09 333 ASP A O 1
ATOM 2644 N N . LYS A 1 334 ? -2.448 24.386 -19.326 1.00 55.78 334 LYS A N 1
ATOM 2645 C CA . LYS A 1 334 ? -2.017 25.623 -18.637 1.00 55.78 334 LYS A CA 1
ATOM 2646 C C . LYS A 1 334 ? -3.012 26.788 -18.707 1.00 55.78 334 LYS A C 1
ATOM 2648 O O . LYS A 1 334 ? -2.974 27.654 -17.834 1.00 55.78 334 LYS A O 1
ATOM 2653 N N . GLU A 1 335 ? -3.865 26.855 -19.730 1.00 53.00 335 GLU A N 1
ATOM 2654 C CA . GLU A 1 335 ? -4.760 28.004 -19.953 1.00 53.00 335 GLU A CA 1
ATOM 2655 C C . GLU A 1 335 ? -6.232 27.748 -19.590 1.00 53.00 335 GLU A C 1
ATOM 2657 O O . GLU A 1 335 ? -6.929 28.693 -19.220 1.00 53.00 335 GLU A O 1
ATOM 2662 N N . TYR A 1 336 ? -6.713 26.499 -19.647 1.00 54.91 336 TYR A N 1
ATOM 2663 C CA . TYR A 1 336 ? -8.137 26.173 -19.456 1.00 54.91 336 TYR A CA 1
ATOM 2664 C C . TYR A 1 336 ? -8.471 25.485 -18.122 1.00 54.91 336 TYR A C 1
ATOM 2666 O O . TYR A 1 336 ? -9.619 25.587 -17.686 1.00 54.91 336 TYR A O 1
ATOM 2674 N N . ASN A 1 337 ? -7.494 24.872 -17.440 1.00 53.31 337 ASN A N 1
ATOM 2675 C CA . ASN A 1 337 ? -7.696 24.131 -16.184 1.00 53.31 337 ASN A CA 1
ATOM 2676 C C . ASN A 1 337 ? -7.147 24.840 -14.929 1.00 53.31 337 ASN A C 1
ATOM 2678 O O . ASN A 1 337 ? -7.109 24.264 -13.841 1.00 53.31 337 ASN A O 1
ATOM 2682 N N . MET A 1 338 ? -6.798 26.128 -15.040 1.00 57.62 338 MET A N 1
ATOM 2683 C CA . MET A 1 338 ? -6.419 26.951 -13.889 1.00 57.62 338 MET A CA 1
ATOM 2684 C C . MET A 1 338 ? -7.572 27.040 -12.869 1.00 57.62 338 MET A C 1
ATOM 2686 O O . MET A 1 338 ? -8.641 27.573 -13.195 1.00 57.62 338 MET A O 1
ATOM 2690 N N . PRO A 1 339 ? -7.385 26.568 -11.623 1.00 55.09 339 PRO A N 1
ATOM 2691 C CA . PRO A 1 339 ? -8.433 26.619 -10.615 1.00 55.09 339 PRO A CA 1
ATOM 2692 C C . PRO A 1 339 ? -8.745 28.076 -10.239 1.00 55.09 339 PRO A C 1
ATOM 2694 O O . PRO A 1 339 ? -7.871 28.886 -9.922 1.00 55.09 339 PRO A O 1
ATOM 2697 N N . LYS A 1 340 ? -10.034 28.430 -10.307 1.00 59.62 340 LYS A N 1
ATOM 2698 C CA . LYS A 1 340 ? -10.530 29.812 -10.149 1.00 59.62 340 LYS A CA 1
ATOM 2699 C C . LYS A 1 340 ? -10.354 30.379 -8.736 1.00 59.62 340 LYS A C 1
ATOM 2701 O O . LYS A 1 340 ? -10.489 31.584 -8.549 1.00 59.62 340 LYS A O 1
ATOM 2706 N N . ASP A 1 341 ? -10.094 29.522 -7.756 1.00 56.69 341 ASP A N 1
ATOM 2707 C CA . ASP A 1 341 ? -9.897 29.856 -6.344 1.00 56.69 341 ASP A CA 1
ATOM 2708 C C . ASP A 1 341 ? -8.417 30.071 -5.971 1.00 56.69 341 ASP A C 1
ATOM 2710 O O . ASP A 1 341 ? -8.112 30.361 -4.814 1.00 56.69 341 ASP A O 1
ATOM 2714 N N . GLY A 1 342 ? -7.498 29.962 -6.939 1.00 58.41 342 GLY A N 1
ATOM 2715 C CA . GLY A 1 342 ? -6.063 30.108 -6.702 1.00 58.41 342 GLY A CA 1
ATOM 2716 C C . GLY A 1 342 ? -5.434 28.932 -5.950 1.00 58.41 342 GLY A C 1
ATOM 2717 O O . GLY A 1 342 ? -4.337 29.082 -5.410 1.00 58.41 342 GLY A O 1
ATOM 2718 N N . THR A 1 343 ? -6.106 27.777 -5.887 1.00 60.78 343 THR A N 1
ATOM 2719 C CA . THR A 1 343 ? -5.501 26.535 -5.394 1.00 60.78 343 THR A CA 1
ATOM 2720 C C . THR A 1 343 ? -4.474 25.978 -6.384 1.00 60.78 343 THR A C 1
ATOM 2722 O O . THR A 1 343 ? -4.330 26.436 -7.516 1.00 60.78 343 THR A O 1
ATOM 2725 N N . VAL A 1 344 ? -3.666 25.025 -5.926 1.00 53.81 344 VAL A N 1
ATOM 2726 C CA . VAL A 1 344 ? -2.612 24.405 -6.734 1.00 53.81 344 VAL A CA 1
ATOM 2727 C C . VAL A 1 344 ? -3.261 23.591 -7.862 1.00 53.81 344 VAL A C 1
ATOM 2729 O O . VAL A 1 344 ? -4.068 22.707 -7.589 1.00 53.81 344 VAL A O 1
ATOM 2732 N N . HIS A 1 345 ? -2.926 23.899 -9.119 1.00 58.16 345 HIS A N 1
ATOM 2733 C CA . HIS A 1 345 ? -3.459 23.213 -10.302 1.00 58.16 345 HIS A CA 1
ATOM 2734 C C . HIS A 1 345 ? -3.102 21.720 -10.271 1.00 58.16 345 HIS A C 1
ATOM 2736 O O . HIS A 1 345 ? -2.018 21.346 -9.822 1.00 58.16 345 HIS A O 1
ATOM 2742 N N . GLU A 1 346 ? -3.973 20.866 -10.813 1.00 52.69 346 GLU A N 1
ATOM 2743 C CA . GLU A 1 346 ? -3.699 19.434 -11.003 1.00 52.69 346 GLU A CA 1
ATOM 2744 C C . GLU A 1 346 ? -2.370 19.181 -11.728 1.00 52.69 346 GLU A C 1
ATOM 2746 O O . GLU A 1 346 ? -1.632 18.291 -11.333 1.00 52.69 346 GLU A O 1
ATOM 2751 N N . LEU A 1 347 ? -1.979 20.043 -12.676 1.00 46.06 347 LEU A N 1
ATOM 2752 C CA . LEU A 1 347 ? -0.673 20.019 -13.313 1.00 46.06 347 LEU A CA 1
ATOM 2753 C C . LEU A 1 347 ? 0.458 20.155 -12.306 1.00 46.06 347 LEU A C 1
ATOM 2755 O O . LEU A 1 347 ? 1.443 19.471 -12.444 1.00 46.06 347 LEU A O 1
ATOM 2759 N N . THR A 1 348 ? 0.341 20.987 -11.275 1.00 48.38 348 THR A N 1
ATOM 2760 C CA . THR A 1 348 ? 1.359 21.112 -10.225 1.00 48.38 348 THR A CA 1
ATOM 2761 C C . THR A 1 348 ? 1.341 19.912 -9.272 1.00 48.38 348 THR A C 1
ATOM 2763 O O . THR A 1 348 ? 2.385 19.553 -8.745 1.00 48.38 348 THR A O 1
ATOM 2766 N N . SER A 1 349 ? 0.199 19.242 -9.084 1.00 45.06 349 SER A N 1
ATOM 2767 C CA . SER A 1 349 ? 0.099 17.985 -8.319 1.00 45.06 349 SER A CA 1
ATOM 2768 C C . SER A 1 349 ? 0.686 16.796 -9.094 1.00 45.06 349 SER A C 1
ATOM 2770 O O . SER A 1 349 ? 1.489 16.037 -8.554 1.00 45.06 349 SER A O 1
ATOM 2772 N N . ASN A 1 350 ? 0.362 16.687 -10.382 1.00 41.91 350 ASN A N 1
ATOM 2773 C CA . ASN A 1 350 ? 0.912 15.716 -11.318 1.00 41.91 350 ASN A CA 1
ATOM 2774 C C . ASN A 1 350 ? 2.379 16.005 -11.584 1.00 41.91 350 ASN A C 1
ATOM 2776 O O . ASN A 1 350 ? 3.145 15.066 -11.600 1.00 41.91 350 ASN A O 1
ATOM 2780 N N . VAL A 1 351 ? 2.791 17.271 -11.686 1.00 44.28 351 VAL A N 1
ATOM 2781 C CA . VAL A 1 351 ? 4.191 17.713 -11.720 1.00 44.28 351 VAL A CA 1
ATOM 2782 C C . VAL A 1 351 ? 4.867 17.505 -10.381 1.00 44.28 351 VAL A C 1
ATOM 2784 O O . VAL A 1 351 ? 6.058 17.350 -10.415 1.00 44.28 351 VAL A O 1
ATOM 2787 N N . SER A 1 352 ? 4.200 17.403 -9.229 1.00 42.72 352 SER A N 1
ATOM 2788 C CA . SER A 1 352 ? 4.880 17.027 -7.974 1.00 42.72 352 SER A CA 1
ATOM 2789 C C . SER A 1 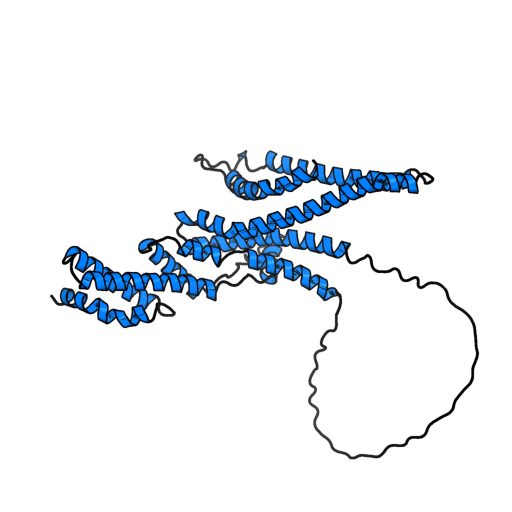352 ? 5.190 15.525 -7.939 1.00 42.72 352 SER A C 1
ATOM 2791 O O . SER A 1 352 ? 6.304 15.130 -7.611 1.00 42.72 352 SER A O 1
ATOM 2793 N N . VAL A 1 353 ? 4.231 14.683 -8.350 1.00 42.59 353 VAL A N 1
ATOM 2794 C CA . VAL A 1 353 ? 4.423 13.225 -8.499 1.00 42.59 353 VAL A CA 1
ATOM 2795 C C . VAL A 1 353 ? 5.394 12.922 -9.643 1.00 42.59 353 VAL A C 1
ATOM 2797 O O . VAL A 1 353 ? 6.320 12.130 -9.481 1.00 42.59 353 VAL A O 1
ATOM 2800 N N . LEU A 1 354 ? 5.237 13.615 -10.772 1.00 42.53 354 LEU A N 1
ATOM 2801 C CA . LEU A 1 354 ? 6.173 13.609 -11.884 1.00 42.53 354 LEU A CA 1
ATOM 2802 C C . LEU A 1 354 ? 7.487 14.249 -11.482 1.00 42.53 354 LEU A C 1
ATOM 2804 O O . LEU A 1 354 ? 8.452 13.708 -11.937 1.00 42.53 354 LEU A O 1
ATOM 2808 N N . GLU A 1 355 ? 7.608 15.287 -10.648 1.00 41.47 355 GLU A N 1
ATOM 2809 C CA . GLU A 1 355 ? 8.888 15.894 -10.206 1.00 41.47 355 GLU A CA 1
ATOM 2810 C C . GLU A 1 355 ? 9.665 14.947 -9.304 1.00 41.47 355 GLU A C 1
ATOM 2812 O O . GLU A 1 355 ? 10.893 14.931 -9.344 1.00 41.47 355 GLU A O 1
ATOM 2817 N N . GLN A 1 356 ? 8.966 14.122 -8.530 1.00 41.81 356 GLN A N 1
ATOM 2818 C CA . GLN A 1 356 ? 9.559 13.032 -7.764 1.00 41.81 356 GLN A CA 1
ATOM 2819 C C . GLN A 1 356 ? 10.038 11.903 -8.702 1.00 41.81 356 GLN A C 1
ATOM 2821 O O . GLN A 1 356 ? 11.142 11.381 -8.531 1.00 41.81 356 GLN A O 1
ATOM 2826 N N . PHE A 1 357 ? 9.279 11.633 -9.772 1.00 42.44 357 PHE A N 1
ATOM 2827 C CA . PHE A 1 357 ? 9.684 10.820 -10.932 1.00 42.44 357 PHE A CA 1
ATOM 2828 C C . PHE A 1 357 ? 10.803 11.491 -11.774 1.00 42.44 357 PHE A C 1
ATOM 2830 O O . PHE A 1 357 ? 11.673 10.813 -12.300 1.00 42.44 357 PHE A O 1
ATOM 2837 N N . ASN A 1 358 ? 10.844 12.824 -11.870 1.00 41.50 358 ASN A N 1
ATOM 2838 C CA . ASN A 1 358 ? 11.632 13.657 -12.797 1.00 41.50 358 ASN A CA 1
ATOM 2839 C C . ASN A 1 358 ? 12.978 14.031 -12.182 1.00 41.50 358 ASN A C 1
ATOM 2841 O O . ASN A 1 358 ? 13.973 14.138 -12.885 1.00 41.50 358 ASN A O 1
ATOM 2845 N N . SER A 1 359 ? 13.041 14.133 -10.853 1.00 39.56 359 SER A N 1
ATOM 2846 C CA . SER A 1 359 ? 14.297 14.145 -10.099 1.00 39.56 359 SER A CA 1
ATOM 2847 C C . SER A 1 359 ? 15.119 12.884 -10.392 1.00 39.56 359 SER A C 1
ATOM 2849 O O . SER A 1 359 ? 16.345 12.942 -10.352 1.00 39.56 359 SER A O 1
ATOM 2851 N N . HIS A 1 360 ? 14.454 11.787 -10.780 1.00 40.22 360 HIS A N 1
ATOM 2852 C CA . HIS A 1 360 ? 15.075 10.555 -11.262 1.00 40.22 360 HIS A CA 1
ATOM 2853 C C . HIS A 1 360 ? 15.098 10.435 -12.801 1.00 40.22 360 HIS A C 1
ATOM 2855 O O . HIS A 1 360 ? 16.093 9.971 -13.339 1.00 40.22 360 HIS A O 1
ATOM 2861 N N . CYS A 1 361 ? 14.138 10.970 -13.571 1.00 39.22 361 CYS A N 1
ATOM 2862 C CA . CYS A 1 361 ? 14.300 11.109 -15.033 1.00 39.22 361 CYS A CA 1
ATOM 2863 C C . CYS A 1 361 ? 15.421 12.095 -15.423 1.00 39.22 361 CYS A C 1
ATOM 2865 O O . CYS A 1 361 ? 15.943 12.018 -16.530 1.00 39.22 361 CYS A O 1
ATOM 2867 N N . LEU A 1 362 ? 15.900 12.946 -14.510 1.00 38.94 362 LEU A N 1
ATOM 2868 C CA . LEU A 1 362 ? 17.181 13.662 -14.604 1.00 38.94 362 LEU A CA 1
ATOM 2869 C C . LEU A 1 362 ? 18.387 12.712 -14.774 1.00 38.94 362 LEU A C 1
ATOM 2871 O O . LEU A 1 362 ? 19.475 13.139 -15.161 1.00 38.94 362 LEU A O 1
ATOM 2875 N N . VAL A 1 363 ? 18.217 11.403 -14.590 1.00 41.09 363 VAL A N 1
ATOM 2876 C CA . VAL A 1 363 ? 19.214 10.401 -14.979 1.00 41.09 363 VAL A CA 1
ATOM 2877 C C . VAL A 1 363 ? 19.319 10.260 -16.505 1.00 41.09 363 VAL A C 1
ATOM 2879 O O . VAL A 1 363 ? 20.428 10.026 -16.993 1.00 41.09 363 VAL A O 1
ATOM 2882 N N . LEU A 1 364 ? 18.258 10.557 -17.276 1.00 34.97 364 LEU A N 1
ATOM 2883 C CA . LEU A 1 364 ? 18.338 10.789 -18.730 1.00 34.97 364 LEU A CA 1
ATOM 2884 C C . LEU A 1 364 ? 19.119 12.067 -19.064 1.00 34.97 364 LEU A C 1
ATOM 2886 O O . LEU A 1 364 ? 19.888 12.065 -20.022 1.00 34.97 364 LEU A O 1
ATOM 2890 N N . VAL A 1 365 ? 19.006 13.131 -18.257 1.00 39.72 365 VAL A N 1
ATOM 2891 C CA . VAL A 1 365 ? 19.817 14.358 -18.429 1.00 39.72 365 VAL A CA 1
ATOM 2892 C C . VAL A 1 365 ? 21.297 14.040 -18.272 1.00 39.72 365 VAL A C 1
ATOM 2894 O O . VAL A 1 365 ? 22.121 14.518 -19.051 1.00 39.72 365 VAL A O 1
ATOM 2897 N N . ASN A 1 366 ? 21.635 13.143 -17.347 1.00 37.50 366 ASN A N 1
ATOM 2898 C CA . ASN A 1 366 ? 23.004 12.693 -17.249 1.00 37.50 366 ASN A CA 1
ATOM 2899 C C . ASN A 1 366 ? 23.439 11.909 -18.488 1.00 37.50 366 ASN A C 1
ATOM 2901 O O . ASN A 1 366 ? 24.637 11.830 -18.663 1.00 37.50 366 ASN A O 1
ATOM 2905 N N . VAL A 1 367 ? 22.592 11.274 -19.321 1.00 39.47 367 VAL A N 1
ATOM 2906 C CA . VAL A 1 367 ? 23.015 10.414 -20.475 1.00 39.47 367 VAL A CA 1
ATOM 2907 C C . VAL A 1 367 ? 23.844 11.158 -21.507 1.00 39.47 367 VAL A C 1
ATOM 2909 O O . VAL A 1 367 ? 24.673 10.554 -22.190 1.00 39.47 367 VAL A O 1
ATOM 2912 N N . ILE A 1 368 ? 23.628 12.464 -21.594 1.00 37.03 368 ILE A N 1
ATOM 2913 C CA . ILE A 1 368 ? 24.161 13.317 -22.651 1.00 37.03 368 ILE A CA 1
ATOM 2914 C C . ILE A 1 368 ? 25.389 14.117 -22.177 1.00 37.03 368 ILE A C 1
ATOM 2916 O O . ILE A 1 368 ? 26.187 14.546 -23.011 1.00 37.03 368 ILE A O 1
ATOM 2920 N N . THR A 1 369 ? 25.597 14.253 -20.864 1.00 32.03 369 THR A N 1
ATOM 2921 C CA . THR A 1 369 ? 26.826 14.806 -20.254 1.00 32.03 369 THR A CA 1
ATOM 2922 C C . THR A 1 369 ? 27.729 13.709 -19.709 1.00 32.03 369 THR A C 1
ATOM 2924 O O . THR A 1 369 ? 28.961 13.834 -19.883 1.00 32.03 369 THR A O 1
#